Protein AF-A0A6G8DHE4-F1 (afdb_monomer)

Nearest PDB structures (foldseek):
  3nbh-assembly1_B  TM=4.411E-01  e=1.333E-02  Homo sapiens
  2lss-assembly1_A  TM=6.121E-01  e=1.657E-01  Rickettsia rickettsii str. 'Sheila Smith'
  3tdq-assembly1_A  TM=5.337E-01  e=3.583E-01  Pseudomonas aeruginosa
  3tdq-assembly1_B  TM=5.610E-01  e=5.136E-01  Pseudomonas aeruginosa
  3o13-assembly1_A  TM=4.292E-01  e=5.136E-01  Staphylococcus aureus subsp. aureus Mu50

pLDDT: mean 83.9, std 10.59, range [39.22, 95.94]

Radius of gyration: 39.39 Å; Cα contacts (8 Å, |Δi|>4): 320; chains: 1; bounding box: 75×32×99 Å

Secondary structure (DSSP, 8-state):
-HHHHT-HHHHHHHHHHHHHHHHHHHHHHHHHH-PPPPGGGSEEEEEEEEEE-SSEEEEEETTEEEEEE-S-GGGSS--GGG--TT-EEEEEEEEETTEEEEEEEEETTEEEE-HHHHHHHHHHHHHHIIIIIHHHHHHHHHHHHHHHHHHHHHHHHHHHHHHHHHHHHHHH-TTS-HHHHHTTHHHHTTS-HHHHHHHHHHHHH-TTS-HHHHHHHHHHHHHHHTTS-GGG-GGGGGS-HHHHHHHHHHHHHH-HHHHHHHHHTTTT-----

Sequence (273 aa):
MQKLFSHPIYQFFVNIAPWVALFLLCTSFEAFMNPAPEKHNLIPISGSVQKIGKSSGVIRTDSGNLDVSYDCLCNHKWGEKLFEKDMRVTALGKPEGDSYRLWDLTIDGQQIIAYEDVAPKIRSKHENAMRYALPAMILFSLLSLQLLYKKIQERSLDKNKRELFKLLDQLDDDKLSDDQRLAVLPEILKHDIGDILGPLEYMAMCNINSDFFLIRIGTVLGELWSTLEVEQVDSITLVQPAAKRAAMKVLKDKAPALNNELDSTGALRLATD

Mean predicted aligned error: 14.56 Å

Foldseek 3Di:
DVVVCPDVVNVVCLVCLVVVLVVLCVVLVCLQPDAQDDQVQWDKDKAWFPADDQFWGWGQDPVGIATEGEDGLVPPPDDSVVHDTGFIKIFTWDDDPSHTYTQWIDTNNRTSHHNVVPNVVSNVSNVCCVVPSVVSSVVSVVVVVVVVVVVVVVVVVVVVLVVLVVLLCLLQDLVDDLCRNCVSVVVNVVDDLVSRQVSLLVSQLDPSDDLVSLLSSLLVNLVSCLPDDLVVCQSLLRGAPSSLVNSLVSCCVRPVVSSVVCVVVVSSDDPDD

Solvent-accessible surface area (backbone atoms only — not comparable to full-atom values): 15012 Å² total; per-residue (Å²): 119,72,71,63,70,70,31,69,68,50,49,51,51,63,69,45,45,62,58,52,48,51,49,51,45,69,74,35,44,62,36,66,76,56,62,53,76,58,79,88,75,39,46,82,45,61,37,21,33,66,44,70,59,58,40,36,35,32,39,37,34,96,92,43,78,41,48,35,34,40,80,64,42,82,85,50,101,62,56,73,87,77,65,57,73,67,40,46,33,45,34,30,26,40,82,52,88,94,30,28,40,43,48,24,35,28,47,74,88,42,75,78,39,52,43,84,70,50,39,59,57,42,40,51,47,24,52,48,34,59,69,51,50,48,57,51,50,53,53,50,53,51,53,51,51,52,53,51,52,51,55,53,50,52,52,51,51,54,52,53,50,57,52,46,51,55,48,51,51,48,49,64,39,82,90,51,54,63,71,66,19,56,64,43,48,73,64,55,68,74,52,58,65,89,76,46,48,64,63,54,50,51,60,30,42,47,83,88,57,53,62,69,52,25,30,55,50,14,36,50,49,15,57,57,52,49,77,52,59,77,89,76,54,67,65,55,57,62,32,34,66,51,11,39,56,31,13,50,55,39,16,53,75,73,23,48,68,59,41,53,52,37,46,74,73,50,41,66,60,67,85,76,132

Structure (mmCIF, N/CA/C/O backbone):
data_AF-A0A6G8DHE4-F1
#
_entry.id   AF-A0A6G8DHE4-F1
#
loop_
_atom_site.group_PDB
_atom_site.id
_atom_site.type_symbol
_atom_site.label_atom_id
_atom_site.label_alt_id
_atom_site.label_comp_id
_atom_site.label_asym_id
_atom_site.label_entity_id
_atom_site.label_seq_id
_atom_site.pdbx_PDB_ins_code
_atom_site.Cartn_x
_atom_site.Cartn_y
_atom_site.Cartn_z
_atom_site.occupancy
_atom_site.B_iso_or_equiv
_atom_site.auth_seq_id
_atom_site.auth_comp_id
_atom_site.auth_asym_id
_atom_site.auth_atom_id
_atom_site.pdbx_PDB_model_num
ATOM 1 N N . MET A 1 1 ? -5.537 12.641 12.592 1.00 40.91 1 MET A N 1
ATOM 2 C CA . MET A 1 1 ? -5.006 12.022 11.351 1.00 40.91 1 MET A CA 1
ATOM 3 C C . MET A 1 1 ? -6.080 11.638 10.324 1.00 40.91 1 MET A C 1
ATOM 5 O O . MET A 1 1 ? -5.835 11.864 9.150 1.00 40.91 1 MET A O 1
ATOM 9 N N . GLN A 1 2 ? -7.267 11.138 10.702 1.00 42.72 2 GLN A N 1
ATOM 10 C CA . GLN A 1 2 ? -8.326 10.740 9.744 1.00 42.72 2 GLN A CA 1
ATOM 11 C C . GLN A 1 2 ? -8.763 11.834 8.743 1.00 42.72 2 GLN A C 1
ATOM 13 O O . GLN A 1 2 ? -8.972 11.517 7.576 1.00 42.72 2 GLN A O 1
ATOM 18 N N . LYS A 1 3 ? -8.812 13.117 9.145 1.00 45.97 3 LYS A N 1
ATOM 19 C CA . LYS A 1 3 ? -9.242 14.230 8.267 1.00 45.97 3 LYS A CA 1
ATOM 20 C C . LYS A 1 3 ? -8.337 14.486 7.050 1.00 45.97 3 LYS A C 1
ATOM 22 O O . LYS A 1 3 ? -8.819 15.006 6.050 1.00 45.97 3 LYS A O 1
ATOM 27 N N . LEU A 1 4 ? -7.048 14.130 7.111 1.00 45.91 4 LEU A N 1
ATOM 28 C CA . LEU A 1 4 ? -6.125 14.353 5.988 1.00 45.91 4 LEU A CA 1
ATOM 29 C C . LEU A 1 4 ? -6.367 13.349 4.844 1.00 45.91 4 LEU A C 1
ATOM 31 O O . LEU A 1 4 ? -6.208 13.684 3.675 1.00 45.91 4 LEU A O 1
ATOM 35 N N . PHE A 1 5 ? -6.803 12.132 5.185 1.00 50.59 5 PHE A N 1
ATOM 36 C CA . PHE A 1 5 ? -6.990 11.020 4.244 1.00 50.59 5 PHE A CA 1
ATOM 37 C C . PHE A 1 5 ? -8.371 11.003 3.570 1.00 50.59 5 PHE A C 1
ATOM 39 O O . PHE A 1 5 ? -8.551 10.353 2.540 1.00 50.59 5 PHE A O 1
ATOM 46 N N . SER A 1 6 ? -9.348 11.714 4.136 1.00 56.47 6 SER A N 1
ATOM 47 C CA . SER A 1 6 ? -10.673 11.934 3.541 1.00 56.47 6 SER A CA 1
ATOM 48 C C . SER A 1 6 ? -10.736 13.198 2.677 1.00 56.47 6 SER A C 1
ATOM 50 O O . SER A 1 6 ? -11.783 13.507 2.116 1.00 56.47 6 SER A O 1
ATOM 52 N N . HIS A 1 7 ? -9.638 13.954 2.578 1.00 64.31 7 HIS A N 1
ATOM 53 C CA . HIS A 1 7 ? -9.610 15.186 1.803 1.00 64.31 7 HIS A CA 1
ATOM 54 C C . HIS A 1 7 ? -9.669 14.867 0.294 1.00 64.31 7 HIS A C 1
ATOM 56 O O . HIS A 1 7 ? -8.878 14.046 -0.181 1.00 64.31 7 HIS A O 1
ATOM 62 N N . PRO A 1 8 ? -10.542 15.520 -0.495 1.00 68.81 8 PRO A N 1
ATOM 63 C CA . PRO A 1 8 ? -10.728 15.212 -1.919 1.00 68.81 8 PRO A CA 1
ATOM 64 C C . PRO A 1 8 ? -9.440 15.364 -2.743 1.00 68.81 8 PRO A C 1
ATOM 66 O O . PRO A 1 8 ? -9.196 14.593 -3.666 1.00 68.81 8 PRO A O 1
ATOM 69 N N . ILE A 1 9 ? -8.567 16.297 -2.353 1.00 69.19 9 ILE A N 1
ATOM 70 C CA . ILE A 1 9 ? -7.236 16.470 -2.960 1.00 69.19 9 ILE A CA 1
ATOM 71 C C . ILE A 1 9 ? -6.361 15.222 -2.755 1.00 69.19 9 ILE A C 1
ATOM 73 O O . ILE A 1 9 ? -5.716 14.762 -3.691 1.00 69.19 9 ILE A O 1
ATOM 77 N N . TYR A 1 10 ? -6.362 14.635 -1.556 1.00 66.00 10 TYR A N 1
ATOM 78 C CA . TYR A 1 10 ? -5.585 13.427 -1.272 1.00 66.00 10 TYR A CA 1
ATOM 79 C C . TYR A 1 10 ? -6.109 12.228 -2.079 1.00 66.00 10 TYR A C 1
ATOM 81 O O . TYR A 1 10 ? -5.329 11.513 -2.703 1.00 66.00 10 TYR A O 1
ATOM 89 N N . GLN A 1 11 ? -7.434 12.064 -2.146 1.00 65.50 11 GLN A N 1
ATOM 90 C CA . GLN A 1 11 ? -8.095 11.033 -2.959 1.00 65.50 11 GLN A CA 1
ATOM 91 C C . GLN A 1 11 ? -7.750 11.164 -4.454 1.00 65.50 11 GLN A C 1
ATOM 93 O O . GLN A 1 11 ? -7.478 10.165 -5.115 1.00 65.50 11 GLN A O 1
ATOM 98 N N . PHE A 1 12 ? -7.696 12.391 -4.982 1.00 71.31 12 PHE A N 1
ATOM 99 C CA . PHE A 1 12 ? -7.291 12.660 -6.364 1.00 71.31 12 PHE A CA 1
ATOM 100 C C . PHE A 1 12 ? -5.861 12.182 -6.655 1.00 71.31 12 PHE A C 1
ATOM 102 O O . PHE A 1 12 ? -5.645 11.446 -7.619 1.00 71.31 12 PHE A O 1
ATOM 109 N N . PHE A 1 13 ? -4.895 12.531 -5.798 1.00 69.44 13 PHE A N 1
ATOM 110 C CA . PHE A 1 13 ? -3.509 12.083 -5.964 1.00 69.44 13 PHE A CA 1
ATOM 111 C C . PHE A 1 13 ? -3.378 10.564 -5.865 1.00 69.44 13 PHE A C 1
ATOM 113 O O . PHE A 1 13 ? -2.694 9.963 -6.687 1.00 69.44 13 PHE A O 1
ATOM 120 N N . VAL A 1 14 ? -4.078 9.931 -4.922 1.00 69.19 14 VAL A N 1
ATOM 121 C CA . VAL A 1 14 ? -4.081 8.467 -4.779 1.00 69.19 14 VAL A CA 1
ATOM 122 C C . VAL A 1 14 ? -4.637 7.771 -6.025 1.00 69.19 14 VAL A C 1
ATOM 124 O O . VAL A 1 14 ? -4.089 6.757 -6.447 1.00 69.19 14 VAL A O 1
ATOM 127 N N . ASN A 1 15 ? -5.678 8.322 -6.652 1.00 71.88 15 ASN A N 1
ATOM 128 C CA . ASN A 1 15 ? -6.300 7.719 -7.835 1.00 71.88 15 ASN A CA 1
ATOM 129 C C . ASN A 1 15 ? -5.465 7.880 -9.116 1.00 71.88 15 ASN A C 1
ATOM 131 O O . ASN A 1 15 ? -5.533 7.032 -10.004 1.00 71.88 15 ASN A O 1
ATOM 135 N N . ILE A 1 16 ? -4.675 8.951 -9.224 1.00 77.19 16 ILE A N 1
ATOM 136 C CA . ILE A 1 16 ? -3.848 9.235 -10.410 1.00 77.19 16 ILE A CA 1
ATOM 137 C C . ILE A 1 16 ? -2.443 8.644 -10.292 1.00 77.19 16 ILE A C 1
ATOM 139 O O . ILE A 1 16 ? -1.828 8.305 -11.303 1.00 77.19 16 ILE A O 1
ATOM 143 N N . ALA A 1 17 ? -1.932 8.469 -9.076 1.00 73.44 17 ALA A N 1
ATOM 144 C CA . ALA A 1 17 ? -0.573 8.001 -8.856 1.00 73.44 17 ALA A CA 1
ATOM 145 C C . ALA A 1 17 ? -0.238 6.640 -9.525 1.00 73.44 17 ALA A C 1
ATOM 147 O O . ALA A 1 17 ? 0.856 6.547 -10.080 1.00 73.44 17 ALA A O 1
ATOM 148 N N . PRO A 1 18 ? -1.136 5.631 -9.605 1.00 75.75 18 PRO A N 1
ATOM 149 C CA . PRO A 1 18 ? -0.881 4.404 -10.372 1.00 75.75 18 PRO A CA 1
ATOM 150 C C . PRO A 1 18 ? -0.626 4.655 -11.857 1.00 75.75 18 PRO A C 1
ATOM 152 O O . PRO A 1 18 ? 0.256 4.038 -12.450 1.00 75.75 18 PRO A O 1
ATOM 155 N N . TRP A 1 19 ? -1.359 5.596 -12.451 1.00 78.12 19 TRP A N 1
ATOM 156 C CA . TRP A 1 19 ? -1.192 5.971 -13.852 1.00 78.12 19 TRP A CA 1
ATOM 157 C C . TRP A 1 19 ? 0.116 6.720 -14.079 1.00 78.12 19 TRP A C 1
ATOM 159 O O . TRP A 1 19 ? 0.811 6.457 -15.056 1.00 78.12 19 TRP A O 1
ATOM 169 N N . VAL A 1 20 ? 0.491 7.600 -13.149 1.00 78.75 20 VAL A N 1
ATOM 170 C CA . VAL A 1 20 ? 1.779 8.307 -13.183 1.00 78.75 20 VAL A CA 1
ATOM 171 C C . VAL A 1 20 ? 2.940 7.328 -13.032 1.00 78.75 20 VAL A C 1
ATOM 173 O O . VAL A 1 20 ? 3.916 7.428 -13.767 1.00 78.75 20 VAL A O 1
ATOM 176 N N . ALA A 1 21 ? 2.830 6.349 -12.134 1.00 77.81 21 ALA A N 1
ATOM 177 C CA . ALA A 1 21 ? 3.847 5.322 -11.950 1.00 77.81 21 ALA A CA 1
ATOM 178 C C . ALA A 1 21 ? 3.992 4.434 -13.191 1.00 77.81 21 ALA A C 1
ATOM 180 O O . ALA A 1 21 ? 5.111 4.205 -13.643 1.00 77.81 21 ALA A O 1
ATOM 181 N N . LEU A 1 22 ? 2.877 3.990 -13.780 1.00 80.38 22 LEU A N 1
ATOM 182 C CA . LEU A 1 22 ? 2.884 3.216 -15.022 1.00 80.38 22 LEU A CA 1
ATOM 183 C C . LEU A 1 22 ? 3.510 4.022 -16.166 1.00 80.38 22 LEU A C 1
ATOM 185 O O . LEU A 1 22 ? 4.354 3.512 -16.893 1.00 80.38 22 LEU A O 1
ATOM 189 N N . PHE A 1 23 ? 3.148 5.300 -16.289 1.00 82.25 23 PHE A N 1
ATOM 190 C CA . PHE A 1 23 ? 3.712 6.199 -17.289 1.00 82.25 23 PHE A CA 1
ATOM 191 C C . PHE A 1 23 ? 5.221 6.396 -17.098 1.00 82.25 23 PHE A C 1
ATOM 193 O O . PHE A 1 23 ? 5.978 6.276 -18.059 1.00 82.25 23 PHE A O 1
ATOM 200 N N . LEU A 1 24 ? 5.683 6.649 -15.869 1.00 79.38 24 LEU A N 1
ATOM 201 C CA . LEU A 1 24 ? 7.109 6.787 -15.552 1.00 79.38 24 LEU A CA 1
ATOM 202 C C . LEU A 1 24 ? 7.882 5.500 -15.843 1.00 79.38 24 LEU A C 1
ATOM 204 O O . LEU A 1 24 ? 8.970 5.560 -16.414 1.00 79.38 24 LEU A O 1
ATOM 208 N N . LEU A 1 25 ? 7.307 4.347 -15.499 1.00 81.56 25 LEU A N 1
ATOM 209 C CA . LEU A 1 25 ? 7.903 3.046 -15.766 1.00 81.56 25 LEU A CA 1
ATOM 210 C C . LEU A 1 25 ? 7.997 2.809 -17.273 1.00 81.56 25 LEU A C 1
ATOM 212 O O . LEU A 1 25 ? 9.092 2.576 -17.762 1.00 81.56 25 LEU A O 1
ATOM 216 N N . CYS A 1 26 ? 6.910 2.969 -18.030 1.00 82.38 26 CYS A N 1
ATOM 217 C CA . CYS A 1 26 ? 6.917 2.786 -19.484 1.00 82.38 26 CYS A CA 1
ATOM 218 C C . CYS A 1 26 ? 7.873 3.747 -20.204 1.00 82.38 26 CYS A C 1
ATOM 220 O O . CYS A 1 26 ? 8.570 3.334 -21.125 1.00 82.38 26 CYS A O 1
ATOM 222 N N . THR A 1 27 ? 7.934 5.015 -19.787 1.00 82.31 27 THR A N 1
ATOM 223 C CA . THR A 1 27 ? 8.795 6.024 -20.432 1.00 82.31 27 THR A CA 1
ATOM 224 C C . THR A 1 27 ? 10.271 5.892 -20.065 1.00 82.31 27 THR A C 1
ATOM 226 O O . THR A 1 27 ? 11.127 6.306 -20.844 1.00 82.31 27 THR A O 1
ATOM 229 N N . SER A 1 28 ? 10.585 5.303 -18.907 1.00 81.81 28 SER A N 1
ATOM 230 C CA . SER A 1 28 ? 11.963 5.167 -18.413 1.00 81.81 28 SER A CA 1
ATOM 231 C C . SER A 1 28 ? 12.512 3.742 -18.512 1.00 81.81 28 SER A C 1
ATOM 233 O O . SER A 1 28 ? 13.707 3.547 -18.312 1.00 81.81 28 SER A O 1
ATOM 235 N N . PHE A 1 29 ? 11.680 2.745 -18.835 1.00 83.88 29 PHE A N 1
ATOM 236 C CA . PHE A 1 29 ? 12.058 1.327 -18.864 1.00 83.88 29 PHE A CA 1
ATOM 237 C C . PHE A 1 29 ? 13.272 1.065 -19.755 1.00 83.88 29 PHE A C 1
ATOM 239 O O . PHE A 1 29 ? 14.240 0.442 -19.326 1.00 83.88 29 PHE A O 1
ATOM 246 N N . GLU A 1 30 ? 13.252 1.594 -20.977 1.00 77.88 30 GLU A N 1
ATOM 247 C CA . GLU A 1 30 ? 14.354 1.429 -21.924 1.00 77.88 30 GLU A CA 1
ATOM 248 C C . GLU A 1 30 ? 15.645 2.082 -21.410 1.00 77.88 30 GLU A C 1
ATOM 250 O O . GLU A 1 30 ? 16.722 1.500 -21.521 1.00 77.88 30 GLU A O 1
ATOM 255 N N . ALA A 1 31 ? 15.531 3.254 -20.774 1.00 79.12 31 ALA A N 1
ATOM 256 C CA . ALA A 1 31 ? 16.668 3.938 -20.168 1.00 79.12 31 ALA A CA 1
ATOM 257 C C . ALA A 1 31 ? 17.254 3.151 -18.986 1.00 79.12 31 ALA A C 1
ATOM 259 O O . ALA A 1 31 ? 18.464 3.185 -18.791 1.00 79.12 31 ALA A O 1
ATOM 260 N N . PHE A 1 32 ? 16.435 2.425 -18.217 1.00 81.00 32 PHE A N 1
ATOM 261 C CA . PHE A 1 32 ? 16.909 1.566 -17.129 1.00 81.00 32 PHE A CA 1
ATOM 262 C C . PHE A 1 32 ? 17.603 0.300 -17.632 1.00 81.00 32 PHE A C 1
ATOM 264 O O . PHE A 1 32 ? 18.670 -0.045 -17.128 1.00 81.00 32 PHE A O 1
ATOM 271 N N . MET A 1 33 ? 17.006 -0.387 -18.607 1.00 81.75 33 MET A N 1
ATOM 272 C CA . MET A 1 33 ? 17.439 -1.731 -19.009 1.00 81.75 33 MET A CA 1
ATOM 273 C C . MET A 1 33 ? 18.625 -1.726 -19.975 1.00 81.75 33 MET A C 1
ATOM 275 O O . MET A 1 33 ? 19.379 -2.696 -20.009 1.00 81.75 33 MET A O 1
ATOM 279 N N . ASN A 1 34 ? 18.828 -0.634 -20.719 1.00 78.88 34 ASN A N 1
ATOM 280 C CA . ASN A 1 34 ? 19.859 -0.543 -21.753 1.00 78.88 34 ASN A CA 1
ATOM 281 C C . ASN A 1 34 ? 20.869 0.583 -21.458 1.00 78.88 34 ASN A C 1
ATOM 283 O O . ASN A 1 34 ? 20.895 1.592 -22.171 1.00 78.88 34 ASN A O 1
ATOM 287 N N . PRO A 1 35 ? 21.718 0.449 -20.418 1.00 83.44 35 PRO A N 1
ATOM 288 C CA . PRO A 1 35 ? 22.788 1.408 -20.181 1.00 83.44 35 PRO A CA 1
ATOM 289 C C . PRO A 1 35 ? 23.806 1.363 -21.326 1.00 83.44 35 PRO A C 1
ATOM 291 O O . PRO A 1 35 ? 24.084 0.303 -21.898 1.00 83.44 35 PRO A O 1
ATOM 294 N N . ALA A 1 36 ? 24.404 2.514 -21.639 1.00 85.69 36 ALA A N 1
ATOM 295 C CA . ALA A 1 36 ? 25.461 2.560 -22.640 1.00 85.69 36 ALA A CA 1
ATOM 296 C C . ALA A 1 36 ? 26.669 1.730 -22.167 1.00 85.69 36 ALA A C 1
ATOM 298 O O . ALA A 1 36 ? 27.173 1.985 -21.067 1.00 85.69 36 ALA A O 1
ATOM 299 N N . PRO A 1 37 ? 27.159 0.770 -22.971 1.00 87.56 37 PRO A N 1
ATOM 300 C CA . PRO A 1 37 ? 28.353 0.014 -22.634 1.00 87.56 37 PRO A CA 1
ATOM 301 C C . PRO A 1 37 ? 29.570 0.936 -22.608 1.00 87.56 37 PRO A C 1
ATOM 303 O O . PRO A 1 37 ? 29.552 2.047 -23.133 1.00 87.56 37 PRO A O 1
ATOM 306 N N . GLU A 1 38 ? 30.652 0.478 -21.996 1.00 87.25 38 GLU A N 1
ATOM 307 C CA . GLU A 1 38 ? 31.948 1.132 -22.144 1.00 87.25 38 GLU A CA 1
ATOM 308 C C . GLU A 1 38 ? 32.562 0.763 -23.496 1.00 87.25 38 GLU A C 1
ATOM 310 O O . GLU A 1 38 ? 32.415 -0.366 -23.961 1.00 87.25 38 GLU A O 1
ATOM 315 N N . LYS A 1 39 ? 33.273 1.706 -24.126 1.00 87.12 39 LYS A N 1
ATOM 316 C CA . LYS A 1 39 ? 33.802 1.549 -25.490 1.00 87.12 39 LYS A CA 1
ATOM 317 C C . LYS A 1 39 ? 34.667 0.297 -25.671 1.00 87.12 39 LYS A C 1
ATOM 319 O O . LYS A 1 39 ? 34.608 -0.337 -26.715 1.00 87.12 39 LYS A O 1
ATOM 324 N N . HIS A 1 40 ? 35.442 -0.075 -24.652 1.00 86.94 40 HIS A N 1
ATOM 325 C CA . HIS A 1 40 ? 36.314 -1.253 -24.684 1.00 86.94 40 HIS A CA 1
ATOM 326 C C . HIS A 1 40 ? 35.560 -2.588 -24.566 1.00 86.94 40 HIS A C 1
ATOM 328 O O . HIS A 1 40 ? 36.134 -3.630 -24.859 1.00 86.94 40 HIS A O 1
ATOM 334 N N . ASN A 1 41 ? 34.286 -2.563 -24.161 1.00 88.12 41 ASN A N 1
ATOM 335 C CA . ASN A 1 41 ? 33.416 -3.740 -24.107 1.00 88.12 41 ASN A CA 1
ATOM 336 C C . ASN A 1 41 ? 32.683 -3.987 -25.438 1.00 88.12 41 ASN A C 1
ATOM 338 O O . ASN A 1 41 ? 31.855 -4.894 -25.527 1.00 88.12 41 ASN A O 1
ATOM 342 N N . LEU A 1 42 ? 32.948 -3.170 -26.462 1.00 91.69 42 LEU A N 1
ATOM 343 C CA . LEU A 1 42 ? 32.376 -3.330 -27.793 1.00 91.69 42 LEU A CA 1
ATOM 344 C C . LEU A 1 42 ? 33.240 -4.253 -28.650 1.00 91.69 42 LEU A C 1
ATOM 346 O O . LEU A 1 42 ? 34.467 -4.178 -28.645 1.00 91.69 42 LEU A O 1
ATOM 350 N N . ILE A 1 43 ? 32.575 -5.097 -29.428 1.00 92.25 43 ILE A N 1
ATOM 351 C CA . ILE A 1 43 ? 33.202 -6.045 -30.339 1.00 92.25 43 ILE A CA 1
ATOM 352 C C . ILE A 1 43 ? 33.423 -5.347 -31.687 1.00 92.25 43 ILE A C 1
ATOM 354 O O . ILE A 1 43 ? 32.463 -4.809 -32.252 1.00 92.25 43 ILE A O 1
ATOM 358 N N . PRO A 1 44 ? 34.656 -5.346 -32.224 1.00 92.50 44 PRO A N 1
ATOM 359 C CA . PRO A 1 44 ? 34.911 -4.832 -33.558 1.00 92.50 44 PRO A CA 1
ATOM 360 C C . PRO A 1 44 ? 34.308 -5.763 -34.609 1.00 92.50 44 PRO A C 1
ATOM 362 O O . PRO A 1 44 ? 34.541 -6.969 -34.611 1.00 92.50 44 PRO A O 1
ATOM 365 N N . ILE A 1 45 ? 33.545 -5.180 -35.527 1.00 92.94 45 ILE A N 1
ATOM 366 C CA . ILE A 1 45 ? 32.923 -5.860 -36.658 1.00 92.94 45 ILE A CA 1
ATOM 367 C C . ILE A 1 45 ? 33.496 -5.238 -37.926 1.00 92.94 45 ILE A C 1
ATOM 369 O O . ILE A 1 45 ? 33.560 -4.017 -38.067 1.00 92.94 45 ILE A O 1
ATOM 373 N N . SER A 1 46 ? 33.941 -6.073 -38.856 1.00 93.00 46 SER A N 1
ATOM 374 C CA . SER A 1 46 ? 34.424 -5.641 -40.167 1.00 93.00 46 SER A CA 1
ATOM 375 C C . SER A 1 46 ? 33.824 -6.527 -41.242 1.00 93.00 46 SER A C 1
ATOM 377 O O . SER A 1 46 ? 33.681 -7.732 -41.049 1.00 93.00 46 SER A O 1
ATOM 379 N N . GLY A 1 47 ? 33.449 -5.928 -42.365 1.00 92.88 47 GLY A N 1
ATOM 380 C CA . GLY A 1 47 ? 32.778 -6.654 -43.432 1.00 92.88 47 GLY A CA 1
ATOM 381 C C . GLY A 1 47 ? 32.323 -5.737 -44.551 1.00 92.88 47 GLY A C 1
ATOM 382 O O . GLY A 1 47 ? 32.950 -4.715 -44.833 1.00 92.88 47 GLY A O 1
ATOM 383 N N . SER A 1 48 ? 31.216 -6.106 -45.180 1.00 92.75 48 SER A N 1
ATOM 384 C CA . SER A 1 48 ? 30.621 -5.372 -46.291 1.00 92.75 48 SER A CA 1
ATOM 385 C C . SER A 1 48 ? 29.115 -5.195 -46.112 1.00 92.75 48 SER A C 1
ATOM 387 O O . SER A 1 48 ? 28.441 -6.024 -45.491 1.00 92.75 48 SER A O 1
ATOM 389 N N . VAL A 1 49 ? 28.574 -4.096 -46.635 1.00 89.81 49 VAL A N 1
ATOM 390 C CA . VAL A 1 49 ? 27.136 -3.816 -46.595 1.00 89.81 49 VAL A CA 1
ATOM 391 C C . VAL A 1 49 ? 26.392 -4.830 -47.459 1.00 89.81 49 VAL A C 1
ATOM 393 O O . VAL A 1 49 ? 26.580 -4.876 -48.672 1.00 89.81 49 VAL A O 1
ATOM 396 N N . GLN A 1 50 ? 25.474 -5.592 -46.864 1.00 90.19 50 GLN A N 1
ATOM 397 C CA . GLN A 1 50 ? 24.497 -6.364 -47.634 1.00 90.19 50 GLN A CA 1
ATOM 398 C C . GLN A 1 50 ? 23.167 -5.616 -47.748 1.00 90.19 50 GLN A C 1
ATOM 400 O O . GLN A 1 50 ? 22.564 -5.588 -48.822 1.00 90.19 50 GLN A O 1
ATOM 405 N N . LYS A 1 51 ? 22.708 -5.019 -46.644 1.00 88.00 51 LYS A N 1
ATOM 406 C CA . LYS A 1 51 ? 21.499 -4.191 -46.585 1.00 88.00 51 LYS A CA 1
ATOM 407 C C . LYS A 1 51 ? 21.624 -3.171 -45.456 1.00 88.00 51 LYS A C 1
ATOM 409 O O . LYS A 1 51 ? 22.001 -3.536 -44.351 1.00 88.00 51 LYS A O 1
ATOM 414 N N . ILE A 1 52 ? 21.252 -1.920 -45.701 1.00 85.94 52 ILE A N 1
ATOM 415 C CA . ILE A 1 52 ? 21.158 -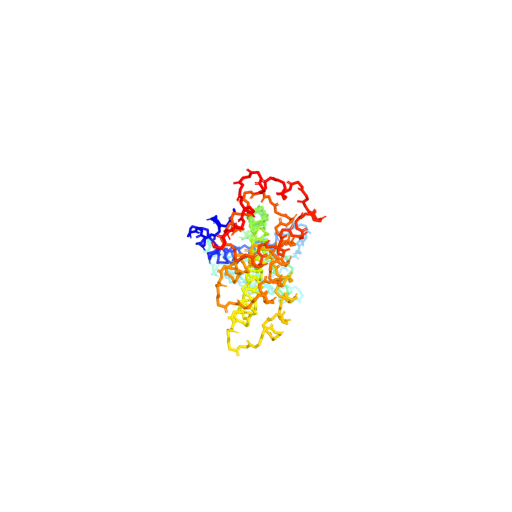0.869 -44.679 1.00 85.94 52 ILE A CA 1
ATOM 416 C C . ILE A 1 52 ? 19.757 -0.270 -44.760 1.00 85.94 52 ILE A C 1
ATOM 418 O O . ILE A 1 52 ? 19.307 0.125 -45.832 1.00 85.94 52 ILE A O 1
ATOM 422 N N . GLY A 1 53 ? 19.043 -0.283 -43.641 1.00 82.38 53 GLY A N 1
ATOM 423 C CA . GLY A 1 53 ? 17.752 0.367 -43.463 1.00 82.38 53 GLY A CA 1
ATOM 424 C C . GLY A 1 53 ? 17.866 1.551 -42.508 1.00 82.38 53 GLY A C 1
ATOM 425 O O . GLY A 1 53 ? 18.952 2.030 -42.194 1.00 82.38 53 GLY A O 1
ATOM 426 N N . LYS A 1 54 ? 16.723 2.036 -42.019 1.00 83.62 54 LYS A N 1
ATOM 427 C CA . LYS A 1 54 ? 16.685 3.240 -41.174 1.00 83.62 54 LYS A CA 1
ATOM 428 C C . LYS A 1 54 ? 17.296 3.046 -39.786 1.00 83.62 54 LYS A C 1
ATOM 430 O O . LYS A 1 54 ? 17.907 3.973 -39.274 1.00 83.62 54 LYS A O 1
ATOM 435 N N . SER A 1 55 ? 17.113 1.881 -39.175 1.00 87.00 55 SER A N 1
ATOM 436 C CA . SER A 1 55 ? 17.562 1.572 -37.803 1.00 87.00 55 SER A CA 1
ATOM 437 C C . SER A 1 55 ? 18.102 0.146 -37.661 1.00 87.00 55 SER A C 1
ATOM 439 O O . SER A 1 55 ? 18.312 -0.352 -36.556 1.00 87.00 55 SER A O 1
ATOM 441 N N . SER A 1 56 ? 18.254 -0.555 -38.781 1.00 90.50 56 SER A N 1
ATOM 442 C CA . SER A 1 56 ? 18.744 -1.925 -38.822 1.00 90.50 56 SER A CA 1
ATOM 443 C C . SER A 1 56 ? 19.319 -2.252 -40.190 1.00 90.50 56 SER A C 1
ATOM 445 O O . SER A 1 56 ? 19.010 -1.600 -41.190 1.00 90.50 56 SER A O 1
ATOM 447 N N . GLY A 1 57 ? 20.169 -3.265 -40.248 1.00 90.44 57 GLY A N 1
ATOM 448 C CA . GLY A 1 57 ? 20.810 -3.704 -41.475 1.00 90.44 57 GLY A CA 1
ATOM 449 C C . GLY A 1 57 ? 21.388 -5.102 -41.355 1.00 90.44 57 GLY A C 1
ATOM 450 O O . GLY A 1 57 ? 21.227 -5.777 -40.344 1.00 90.44 57 GLY A O 1
ATOM 451 N N . VAL A 1 58 ? 22.075 -5.507 -42.415 1.00 92.31 58 VAL A N 1
ATOM 452 C CA . VAL A 1 58 ? 22.779 -6.777 -42.521 1.00 92.31 58 VAL A CA 1
ATOM 453 C C . VAL A 1 58 ? 24.187 -6.497 -43.028 1.00 92.31 58 VAL A C 1
ATOM 455 O O . VAL A 1 58 ? 24.362 -5.902 -44.102 1.00 92.31 58 VAL A O 1
ATOM 458 N N . ILE A 1 59 ? 25.181 -6.925 -42.255 1.00 92.81 59 ILE A N 1
ATOM 459 C CA . ILE A 1 59 ? 26.602 -6.840 -42.603 1.00 92.81 59 ILE A CA 1
ATOM 460 C C . ILE A 1 59 ? 27.087 -8.243 -42.943 1.00 92.81 59 ILE A C 1
ATOM 462 O O . ILE A 1 59 ? 26.947 -9.164 -42.143 1.00 92.81 59 ILE A O 1
ATOM 466 N N . ARG A 1 60 ? 27.693 -8.411 -44.117 1.00 93.62 60 ARG A N 1
ATOM 467 C CA . ARG A 1 60 ? 28.377 -9.651 -44.479 1.00 93.62 60 ARG A CA 1
ATOM 468 C C . ARG A 1 60 ? 29.811 -9.605 -43.966 1.00 93.62 60 ARG A C 1
ATOM 470 O O . ARG A 1 60 ? 30.598 -8.773 -44.418 1.00 93.62 60 ARG A O 1
ATOM 477 N N . THR A 1 61 ? 30.138 -10.503 -43.053 1.00 91.25 61 THR A N 1
ATOM 478 C CA . THR A 1 61 ? 31.482 -10.739 -42.520 1.00 91.25 61 THR A CA 1
ATOM 479 C C . THR A 1 61 ? 32.031 -12.067 -43.043 1.00 91.25 61 THR A C 1
ATOM 481 O O . THR A 1 61 ? 31.330 -12.830 -43.712 1.00 91.25 61 THR A O 1
ATOM 484 N N . ASP A 1 62 ? 33.281 -12.378 -42.702 1.00 88.12 62 ASP A N 1
ATOM 485 C CA . ASP A 1 62 ? 33.913 -13.654 -43.067 1.00 88.12 62 ASP A CA 1
ATOM 486 C C . ASP A 1 62 ? 33.220 -14.870 -42.422 1.00 88.12 62 ASP A C 1
ATOM 488 O O . ASP A 1 62 ? 33.315 -15.988 -42.924 1.00 88.12 62 ASP A O 1
ATOM 492 N N . SER A 1 63 ? 32.489 -14.656 -41.323 1.00 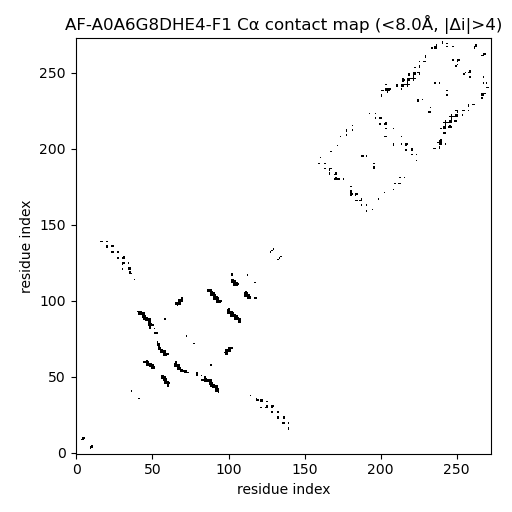85.31 63 SER A N 1
ATOM 493 C CA . SER A 1 63 ? 31.733 -15.691 -40.610 1.00 85.31 63 SER A CA 1
ATOM 494 C C . SER A 1 63 ? 30.291 -15.857 -41.103 1.00 85.31 63 SER A C 1
ATOM 496 O O . SER A 1 63 ? 29.580 -16.723 -40.599 1.00 85.31 63 SER A O 1
ATOM 498 N N . GLY A 1 64 ? 29.835 -15.034 -42.053 1.00 90.88 64 GLY A N 1
ATOM 499 C CA . GLY A 1 64 ? 28.470 -15.058 -42.580 1.00 90.88 64 GLY A CA 1
ATOM 500 C C . GLY A 1 64 ? 27.781 -13.696 -42.524 1.00 90.88 64 GLY A C 1
ATOM 501 O O . GLY A 1 64 ? 28.423 -12.653 -42.476 1.00 90.88 64 GLY A O 1
ATOM 502 N N . ASN A 1 65 ? 26.451 -13.693 -42.563 1.00 92.44 65 ASN A N 1
ATOM 503 C CA . ASN A 1 65 ? 25.675 -12.457 -42.472 1.00 92.44 65 ASN A CA 1
ATOM 504 C C . ASN A 1 65 ? 25.300 -12.197 -41.008 1.00 92.44 65 ASN A C 1
ATOM 506 O O . ASN A 1 65 ? 24.803 -13.098 -40.336 1.00 92.44 65 ASN A O 1
ATOM 510 N N . LEU A 1 66 ? 25.527 -10.974 -40.537 1.00 92.06 66 LEU A N 1
ATOM 511 C CA . LEU A 1 66 ? 25.173 -10.509 -39.201 1.00 92.06 66 LEU A CA 1
ATOM 512 C C . LEU A 1 66 ? 24.046 -9.486 -39.288 1.00 92.06 66 LEU A C 1
ATOM 514 O O . LEU A 1 66 ? 24.187 -8.461 -39.964 1.00 92.06 66 LEU A O 1
ATOM 518 N N . ASP A 1 67 ? 22.963 -9.747 -38.562 1.00 93.75 67 ASP A N 1
ATOM 519 C CA . ASP A 1 67 ? 21.893 -8.780 -38.364 1.00 93.75 67 ASP A CA 1
ATOM 520 C C . ASP A 1 67 ? 22.320 -7.739 -37.330 1.00 93.75 67 ASP A C 1
ATOM 522 O O . ASP A 1 67 ? 22.792 -8.060 -36.232 1.00 93.75 67 ASP A O 1
ATOM 526 N N . VAL A 1 68 ? 22.160 -6.470 -37.695 1.00 92.38 68 VAL A N 1
ATOM 527 C CA . VAL A 1 68 ? 22.596 -5.338 -36.882 1.00 92.38 68 VAL A CA 1
ATOM 528 C C . VAL A 1 68 ? 21.472 -4.334 -36.659 1.00 92.38 68 VAL A C 1
ATOM 530 O O . VAL A 1 68 ? 20.669 -4.070 -37.555 1.00 92.38 68 VAL A O 1
ATOM 533 N N . SER A 1 69 ? 21.434 -3.736 -35.473 1.00 91.94 69 SER A N 1
ATOM 534 C CA . SER A 1 69 ? 20.536 -2.644 -35.092 1.00 91.94 69 SER A CA 1
ATOM 535 C C . SER A 1 69 ? 21.341 -1.405 -34.702 1.00 91.94 69 SER A C 1
ATOM 537 O O . SER A 1 69 ? 22.493 -1.504 -34.282 1.00 91.94 69 SER A O 1
ATOM 539 N N . TYR A 1 70 ? 20.773 -0.217 -34.877 1.00 87.44 70 TYR A N 1
ATOM 540 C CA . TYR A 1 70 ? 21.407 1.048 -34.497 1.00 87.44 70 TYR A CA 1
ATOM 541 C C . TYR A 1 70 ? 20.374 2.172 -34.357 1.00 87.44 70 TYR A C 1
ATOM 543 O O . TYR A 1 70 ? 19.237 2.053 -34.820 1.00 87.44 70 TYR A O 1
ATOM 551 N N . ASP A 1 71 ? 20.772 3.276 -33.719 1.00 80.88 71 ASP A N 1
ATOM 552 C CA . ASP A 1 71 ? 19.934 4.472 -33.592 1.00 80.88 71 ASP A CA 1
ATOM 553 C C . ASP A 1 71 ? 19.518 4.997 -34.980 1.00 80.88 71 ASP A C 1
ATOM 555 O O . ASP A 1 71 ? 20.308 4.982 -35.926 1.00 80.88 71 ASP A O 1
ATOM 559 N N . CYS A 1 72 ? 18.260 5.445 -35.122 1.00 80.38 72 CYS A N 1
ATOM 560 C CA . CYS A 1 72 ? 17.710 5.731 -36.448 1.00 80.38 72 CYS A CA 1
ATOM 561 C C . CYS A 1 72 ? 18.512 6.799 -37.210 1.00 80.38 72 CYS A C 1
ATOM 563 O O . CYS A 1 72 ? 18.660 7.932 -36.749 1.00 80.38 72 CYS A O 1
ATOM 565 N N . LEU A 1 73 ? 18.862 6.498 -38.461 1.00 75.06 73 LEU A N 1
ATOM 566 C CA . LEU A 1 73 ? 19.460 7.428 -39.425 1.00 75.06 73 LEU A CA 1
ATOM 567 C C . LEU A 1 73 ? 18.466 8.494 -39.940 1.00 75.06 73 LEU A C 1
ATOM 569 O O . LEU A 1 73 ? 18.828 9.340 -40.750 1.00 75.06 73 LEU A O 1
ATOM 573 N N . CYS A 1 74 ? 17.226 8.486 -39.433 1.00 65.19 74 CYS A N 1
ATOM 574 C CA . CYS A 1 74 ? 16.077 9.314 -39.813 1.00 65.19 74 CYS A CA 1
ATOM 575 C C . CYS A 1 74 ? 16.364 10.828 -39.910 1.00 65.19 74 CYS A C 1
ATOM 577 O O . CYS A 1 74 ? 15.703 11.521 -40.679 1.00 65.19 74 CYS A O 1
ATOM 579 N N . ASN A 1 75 ? 17.313 11.336 -39.115 1.00 56.34 75 ASN A N 1
ATOM 580 C CA . ASN A 1 75 ? 17.626 12.766 -38.992 1.00 56.34 75 ASN A CA 1
ATOM 581 C C . ASN A 1 75 ? 18.990 13.155 -39.573 1.00 56.34 75 ASN A C 1
ATOM 583 O O . ASN A 1 75 ? 19.382 14.321 -39.509 1.00 56.34 75 ASN A O 1
ATOM 587 N N . HIS A 1 76 ? 19.737 12.196 -40.110 1.00 54.03 76 HIS A N 1
ATOM 588 C CA . HIS A 1 76 ? 21.053 12.454 -40.667 1.00 54.03 76 HIS A CA 1
ATOM 589 C C . HIS A 1 76 ? 20.954 12.536 -42.189 1.00 54.03 76 HIS A C 1
ATOM 591 O O . HIS A 1 76 ? 20.050 11.971 -42.795 1.00 54.03 76 HIS A O 1
ATOM 597 N N . LYS A 1 77 ? 21.871 13.271 -42.825 1.00 56.59 77 LYS A N 1
ATOM 598 C CA . LYS A 1 77 ? 21.929 13.537 -44.278 1.00 56.59 77 LYS A CA 1
ATOM 599 C C . LYS A 1 77 ? 22.108 12.268 -45.148 1.00 56.59 77 LYS A C 1
ATOM 601 O O . LYS A 1 77 ? 22.458 12.371 -46.319 1.00 56.59 77 LYS A O 1
ATOM 606 N N . TRP A 1 78 ? 21.882 11.089 -44.574 1.00 62.12 78 TRP A N 1
ATOM 607 C CA . TRP A 1 78 ? 22.135 9.765 -45.108 1.00 62.12 78 TRP A CA 1
ATOM 608 C C . TRP A 1 78 ? 20.812 9.105 -45.524 1.00 62.12 78 TRP A C 1
ATOM 610 O O . TRP A 1 78 ? 20.117 8.500 -44.713 1.00 62.12 78 TRP A O 1
ATOM 620 N N . GLY A 1 79 ? 20.421 9.254 -46.790 1.00 59.84 79 GLY A N 1
ATOM 621 C CA . GLY A 1 79 ? 19.319 8.480 -47.365 1.00 59.84 79 GLY A CA 1
ATOM 622 C C . GLY A 1 79 ? 19.748 7.047 -47.697 1.00 59.84 79 GLY A C 1
ATOM 623 O O . GLY A 1 79 ? 20.891 6.826 -48.081 1.00 59.84 79 GLY A O 1
ATOM 624 N N . GLU A 1 80 ? 18.816 6.087 -47.646 1.00 58.44 80 GLU A N 1
ATOM 625 C CA . GLU A 1 80 ? 19.029 4.662 -48.000 1.00 58.44 80 GLU A CA 1
ATOM 626 C C . GLU A 1 80 ? 19.687 4.452 -49.381 1.00 58.44 80 GLU A C 1
ATOM 628 O O . GLU A 1 80 ? 20.289 3.416 -49.635 1.00 58.44 80 GLU A O 1
ATOM 633 N N . LYS A 1 81 ? 19.610 5.452 -50.269 1.00 61.66 81 LYS A N 1
ATOM 634 C CA . LYS A 1 81 ? 20.223 5.454 -51.606 1.00 61.66 81 LYS A CA 1
ATOM 635 C C . LYS A 1 81 ? 21.734 5.727 -51.623 1.00 61.66 81 LYS A C 1
ATOM 637 O O . LYS A 1 81 ? 22.324 5.641 -52.691 1.00 61.66 81 LYS A O 1
ATOM 642 N N . LEU A 1 82 ? 22.338 6.110 -50.497 1.00 65.88 82 LEU A N 1
ATOM 643 C CA . LEU A 1 82 ? 23.772 6.428 -50.406 1.00 65.88 82 LEU A CA 1
ATOM 644 C C . LEU A 1 82 ? 24.641 5.210 -50.084 1.00 65.88 82 LEU A C 1
ATOM 646 O O . LEU A 1 82 ? 25.860 5.304 -50.169 1.00 65.88 82 LEU A O 1
ATOM 650 N N . PHE A 1 83 ? 24.028 4.087 -49.712 1.00 74.00 83 PHE A N 1
ATOM 651 C CA . PHE A 1 83 ? 24.745 2.878 -49.335 1.00 74.00 83 PHE A CA 1
ATOM 652 C C . PHE A 1 83 ? 24.579 1.832 -50.429 1.00 74.00 83 PHE A C 1
ATOM 654 O O . PHE A 1 83 ? 23.516 1.228 -50.581 1.00 74.00 83 PHE A O 1
ATOM 661 N N . GLU A 1 84 ? 25.634 1.635 -51.210 1.00 76.75 84 GLU A N 1
ATOM 662 C CA . GLU A 1 84 ? 25.680 0.572 -52.201 1.00 76.75 84 GLU A CA 1
ATOM 663 C C . GLU A 1 84 ? 26.042 -0.755 -51.533 1.00 76.75 84 GLU A C 1
ATOM 665 O O . GLU A 1 84 ? 26.718 -0.824 -50.501 1.00 76.75 84 GLU A O 1
ATOM 670 N N . LYS A 1 85 ? 25.560 -1.838 -52.136 1.00 81.88 85 LYS A N 1
ATOM 671 C CA . LYS A 1 85 ? 25.933 -3.183 -51.720 1.00 81.88 85 LYS A CA 1
ATOM 672 C C . LYS A 1 85 ? 27.447 -3.363 -51.875 1.00 81.88 85 LYS A C 1
ATOM 674 O O . LYS A 1 85 ? 28.047 -2.829 -52.799 1.00 81.88 85 LYS A O 1
ATOM 679 N N . ASP A 1 86 ? 28.033 -4.138 -50.973 1.00 85.94 86 ASP A N 1
ATOM 680 C CA . ASP A 1 86 ? 29.451 -4.493 -50.931 1.00 85.94 86 ASP A CA 1
ATOM 681 C C . ASP A 1 86 ? 30.406 -3.342 -50.521 1.00 85.94 86 ASP A C 1
ATOM 683 O O . ASP A 1 86 ? 31.618 -3.549 -50.447 1.00 85.94 86 ASP A O 1
ATOM 687 N N . MET A 1 87 ? 29.884 -2.166 -50.133 1.00 88.94 87 MET A N 1
ATOM 688 C CA . MET A 1 87 ? 30.680 -1.113 -49.479 1.00 88.94 87 MET A CA 1
ATOM 689 C C . MET A 1 87 ? 31.329 -1.627 -48.189 1.00 88.94 87 MET A C 1
ATOM 691 O O . MET A 1 87 ? 30.688 -2.326 -47.399 1.00 88.94 87 MET A O 1
ATOM 695 N N . ARG A 1 88 ? 32.594 -1.264 -47.944 1.00 91.00 88 ARG A N 1
ATOM 696 C CA . ARG A 1 88 ? 33.349 -1.732 -46.772 1.00 91.00 88 ARG A CA 1
ATOM 697 C C . ARG A 1 88 ? 32.808 -1.111 -45.486 1.00 91.00 88 ARG A C 1
ATOM 699 O O . ARG A 1 88 ? 32.614 0.099 -45.416 1.00 91.00 88 ARG A O 1
ATOM 706 N N . VAL A 1 89 ? 32.626 -1.932 -44.456 1.00 91.50 89 VAL A N 1
ATOM 707 C CA . VAL A 1 89 ? 32.113 -1.521 -43.144 1.00 91.50 89 VAL A CA 1
ATOM 708 C C . VAL A 1 89 ? 33.128 -1.823 -42.055 1.00 91.50 89 VAL A C 1
ATOM 710 O O . VAL A 1 89 ? 33.687 -2.921 -42.005 1.00 91.50 89 VAL A O 1
ATOM 713 N N . THR A 1 90 ? 33.300 -0.871 -41.145 1.00 92.38 90 THR A N 1
ATOM 714 C CA . THR A 1 90 ? 33.937 -1.067 -39.840 1.00 92.38 90 THR A CA 1
ATOM 715 C C . THR A 1 90 ? 33.012 -0.520 -38.762 1.00 92.38 90 THR A C 1
ATOM 717 O O . THR A 1 90 ? 32.589 0.633 -38.839 1.00 92.38 90 THR A O 1
ATOM 720 N N . ALA A 1 91 ? 32.683 -1.333 -37.765 1.00 92.00 91 ALA A N 1
ATOM 721 C CA . ALA A 1 91 ? 31.732 -0.985 -36.719 1.00 92.00 91 ALA A CA 1
ATOM 722 C C . ALA A 1 91 ? 32.182 -1.498 -35.346 1.00 92.00 91 ALA A C 1
ATOM 724 O O . ALA A 1 91 ? 32.987 -2.424 -35.245 1.00 92.00 91 ALA A O 1
ATOM 725 N N . LEU A 1 92 ? 31.626 -0.911 -34.288 1.00 93.44 92 LEU A N 1
ATOM 726 C CA . LEU A 1 92 ? 31.731 -1.405 -32.916 1.00 93.44 92 LEU A CA 1
ATOM 727 C C . LEU A 1 92 ? 30.333 -1.789 -32.436 1.00 93.44 92 LEU A C 1
ATOM 729 O O . LEU A 1 92 ? 29.440 -0.941 -32.402 1.00 93.44 92 LEU A O 1
ATOM 733 N N . GLY A 1 93 ? 30.136 -3.056 -32.078 1.00 92.06 93 GLY A N 1
ATOM 734 C CA . GLY A 1 93 ? 28.828 -3.595 -31.708 1.00 92.06 93 GLY A CA 1
ATOM 735 C C . GLY A 1 93 ? 28.819 -4.325 -30.370 1.00 92.06 93 GLY A C 1
ATOM 736 O O . GLY A 1 93 ? 29.842 -4.821 -29.905 1.00 92.06 93 GLY A O 1
ATOM 737 N N . LYS A 1 94 ? 27.642 -4.421 -29.753 1.00 92.69 94 LYS A N 1
ATOM 738 C CA . LYS A 1 94 ? 27.380 -5.266 -28.583 1.00 92.69 94 LYS A CA 1
ATOM 739 C C . LYS A 1 94 ? 26.335 -6.327 -28.957 1.00 92.69 94 LYS A C 1
ATOM 741 O O . LYS A 1 94 ? 25.345 -5.958 -29.587 1.00 92.69 94 LYS A O 1
ATOM 746 N N . PRO A 1 95 ? 26.515 -7.602 -28.576 1.00 89.50 95 PRO A N 1
ATOM 747 C CA . PRO A 1 95 ? 25.493 -8.624 -28.789 1.00 89.50 95 PRO A CA 1
ATOM 748 C C . PRO A 1 95 ? 24.186 -8.284 -28.054 1.00 89.50 95 PRO A C 1
ATOM 750 O O . PRO A 1 95 ? 24.211 -7.954 -26.866 1.00 89.50 95 PRO A O 1
ATOM 753 N N . GLU A 1 96 ? 23.058 -8.398 -28.751 1.00 85.75 96 GLU A N 1
ATOM 754 C CA . GLU A 1 96 ? 21.687 -8.278 -28.240 1.00 85.75 96 GLU A CA 1
ATOM 755 C C . GLU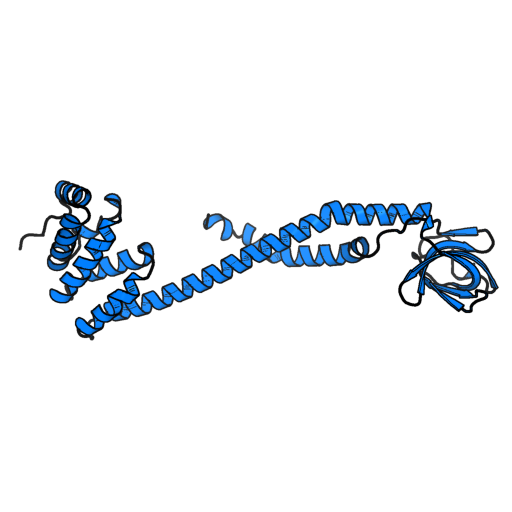 A 1 96 ? 20.842 -9.425 -28.824 1.00 85.75 96 GLU A C 1
ATOM 757 O O . GLU A 1 96 ? 20.339 -9.352 -29.950 1.00 85.75 96 GLU A O 1
ATOM 762 N N . GLY A 1 97 ? 20.712 -10.515 -28.058 1.00 85.19 97 GLY A N 1
ATOM 763 C CA . GLY A 1 97 ? 20.075 -11.747 -28.535 1.00 85.19 97 GLY A CA 1
ATOM 764 C C . GLY A 1 97 ? 20.849 -12.353 -29.710 1.00 85.19 97 GLY A C 1
ATOM 765 O O . GLY A 1 97 ? 22.060 -12.534 -29.614 1.00 85.19 97 GLY A O 1
ATOM 766 N N . ASP A 1 98 ? 20.153 -12.609 -30.818 1.00 84.88 98 ASP A N 1
ATOM 767 C CA . ASP A 1 98 ? 20.737 -13.131 -32.065 1.00 84.88 98 ASP A CA 1
ATOM 768 C C . ASP A 1 98 ? 21.290 -12.024 -32.989 1.00 84.88 98 ASP A C 1
ATOM 770 O O . ASP A 1 98 ? 21.700 -12.290 -34.118 1.00 84.88 98 ASP A O 1
ATOM 774 N N . SER A 1 99 ? 21.292 -10.768 -32.530 1.00 90.38 99 SER A N 1
ATOM 775 C CA . SER A 1 99 ? 21.696 -9.594 -33.312 1.00 90.38 99 SER A CA 1
ATOM 776 C C . SER A 1 99 ? 22.796 -8.788 -32.622 1.00 90.38 99 SER A C 1
ATOM 778 O O . SER A 1 99 ? 23.164 -9.053 -31.476 1.00 90.38 99 SER A O 1
ATOM 780 N N . TYR A 1 100 ? 23.327 -7.777 -33.310 1.00 92.12 100 TYR A N 1
ATOM 781 C CA . TYR A 1 100 ? 24.280 -6.828 -32.733 1.00 92.12 100 TYR A CA 1
ATOM 782 C C . TYR A 1 100 ? 23.737 -5.405 -32.766 1.00 92.12 100 TYR A C 1
ATOM 784 O O . TYR A 1 100 ? 23.438 -4.879 -33.836 1.00 92.12 100 TYR A O 1
ATOM 792 N N . ARG A 1 101 ? 23.721 -4.724 -31.619 1.00 91.38 101 ARG A N 1
ATOM 793 C CA . ARG A 1 101 ? 23.507 -3.275 -31.584 1.00 91.38 101 ARG A CA 1
ATOM 794 C C . ARG A 1 101 ? 24.818 -2.551 -31.834 1.00 91.38 101 ARG A C 1
ATOM 796 O O . ARG A 1 101 ? 25.769 -2.717 -31.069 1.00 91.38 101 ARG A O 1
ATOM 803 N N . LEU A 1 102 ? 24.876 -1.749 -32.890 1.00 92.12 102 LEU A N 1
ATOM 804 C CA . LEU A 1 102 ? 26.041 -0.951 -33.253 1.00 92.12 102 LEU A CA 1
ATOM 805 C C . LEU A 1 102 ? 26.037 0.379 -32.505 1.00 92.12 102 LEU A C 1
ATOM 807 O O . LEU A 1 102 ? 25.019 1.062 -32.402 1.00 92.12 102 LEU A O 1
ATOM 811 N N . TRP A 1 103 ? 27.214 0.739 -32.012 1.00 91.50 103 TRP A N 1
ATOM 812 C CA . TRP A 1 103 ? 27.483 1.969 -31.274 1.00 91.50 103 TRP A CA 1
ATOM 813 C C . TRP A 1 103 ? 28.461 2.885 -32.012 1.00 91.50 103 TRP A C 1
ATOM 815 O O . TRP A 1 103 ? 28.499 4.079 -31.744 1.00 91.50 103 TRP A O 1
ATOM 825 N N . ASP A 1 104 ? 29.230 2.331 -32.947 1.00 91.50 104 ASP A N 1
ATOM 826 C CA . ASP A 1 104 ? 30.047 3.065 -33.910 1.00 91.50 104 ASP A CA 1
ATOM 827 C C . ASP A 1 104 ? 29.880 2.389 -35.272 1.00 91.50 104 ASP A C 1
ATOM 829 O O . ASP A 1 104 ? 29.861 1.156 -35.346 1.00 91.50 104 ASP A O 1
ATOM 833 N N . LEU A 1 105 ? 29.725 3.171 -36.333 1.00 89.75 105 LEU A N 1
ATOM 834 C CA . LEU A 1 105 ? 29.525 2.674 -37.689 1.00 89.75 105 LEU A CA 1
ATOM 835 C C . LEU A 1 105 ? 30.232 3.594 -38.674 1.00 89.75 105 LEU A C 1
ATOM 837 O O . LEU A 1 105 ? 29.867 4.759 -38.824 1.00 89.75 105 LEU A O 1
ATOM 841 N N . THR A 1 106 ? 31.195 3.034 -39.393 1.00 90.38 106 THR A N 1
ATOM 842 C CA . THR A 1 106 ? 31.894 3.678 -40.503 1.00 90.38 106 THR A CA 1
ATOM 843 C C . THR A 1 106 ? 31.699 2.846 -41.765 1.00 90.38 106 THR A C 1
ATOM 845 O O . THR A 1 106 ? 31.938 1.636 -41.762 1.00 90.38 106 THR A O 1
ATOM 848 N N . ILE A 1 107 ? 31.260 3.492 -42.842 1.00 88.50 107 ILE A N 1
ATOM 849 C CA . ILE A 1 107 ? 31.027 2.874 -44.151 1.00 88.50 107 ILE A CA 1
ATOM 850 C C . ILE A 1 107 ? 31.880 3.621 -45.173 1.00 88.50 107 ILE A C 1
ATOM 852 O O . ILE A 1 107 ? 31.802 4.841 -45.257 1.00 88.50 107 ILE A O 1
ATOM 856 N N . ASP A 1 108 ? 32.724 2.896 -45.905 1.00 87.56 108 ASP A N 1
ATOM 857 C CA . ASP A 1 108 ? 33.641 3.433 -46.923 1.00 87.56 108 ASP A CA 1
ATOM 858 C C . ASP A 1 108 ? 34.458 4.658 -46.449 1.00 87.56 108 ASP A C 1
ATOM 860 O O . ASP A 1 108 ? 34.624 5.663 -47.135 1.00 87.56 108 ASP A O 1
ATOM 864 N N . GLY A 1 109 ? 34.928 4.600 -45.198 1.00 82.56 109 GLY A N 1
ATOM 865 C CA . GLY A 1 109 ? 35.697 5.677 -44.564 1.00 82.56 109 GLY A CA 1
ATOM 866 C C . GLY A 1 109 ? 34.867 6.858 -44.045 1.00 82.56 109 GLY A C 1
ATOM 867 O O . GLY A 1 109 ? 35.427 7.752 -43.413 1.00 82.56 109 GLY A O 1
ATOM 868 N N . GLN A 1 110 ? 33.548 6.866 -44.245 1.00 85.44 110 GLN A N 1
ATOM 869 C CA . GLN A 1 110 ? 32.641 7.878 -43.704 1.00 85.44 110 GLN A CA 1
ATOM 870 C C . G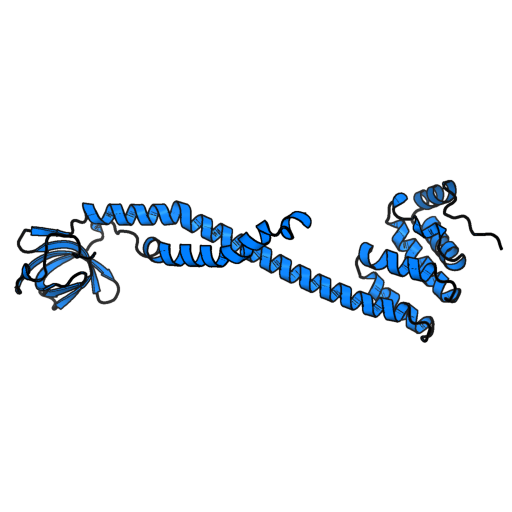LN A 1 110 ? 32.023 7.398 -42.390 1.00 85.44 110 GLN A C 1
ATOM 872 O O . GLN A 1 110 ? 31.367 6.357 -42.342 1.00 85.44 110 GLN A O 1
ATOM 877 N N . GLN A 1 111 ? 32.220 8.163 -41.313 1.00 86.44 111 GLN A N 1
ATOM 878 C CA . GLN A 1 111 ? 31.617 7.859 -40.018 1.00 86.44 111 GLN A CA 1
ATOM 879 C C . GLN A 1 111 ? 30.135 8.249 -40.028 1.00 86.44 111 GLN A C 1
ATOM 881 O O . GLN A 1 111 ? 29.779 9.422 -40.148 1.00 86.44 111 GLN A O 1
ATOM 886 N N . ILE A 1 112 ? 29.274 7.243 -39.920 1.00 85.06 112 ILE A N 1
ATOM 887 C CA . ILE A 1 112 ? 27.815 7.379 -39.939 1.00 85.06 112 ILE A CA 1
ATOM 888 C C . ILE A 1 112 ? 27.275 7.506 -38.515 1.00 85.06 112 ILE A C 1
ATOM 890 O O . ILE A 1 112 ? 26.390 8.321 -38.260 1.00 85.06 112 ILE A O 1
ATOM 894 N N . ILE A 1 113 ? 27.821 6.716 -37.588 1.00 87.38 113 ILE A N 1
ATOM 895 C CA . ILE A 1 113 ? 27.484 6.738 -36.164 1.00 87.38 113 ILE A CA 1
ATOM 896 C C . ILE A 1 113 ? 28.790 6.805 -35.389 1.00 87.38 113 ILE A C 1
ATOM 898 O O . ILE A 1 113 ? 29.654 5.959 -35.592 1.00 87.38 113 ILE A O 1
ATOM 902 N N . ALA A 1 114 ? 28.921 7.780 -34.496 1.00 88.62 114 ALA A N 1
ATOM 903 C CA . ALA A 1 114 ? 30.063 7.889 -33.602 1.00 88.62 114 ALA A CA 1
ATOM 904 C C . ALA A 1 114 ? 29.659 7.486 -32.183 1.00 88.62 114 ALA A C 1
ATOM 906 O O . ALA A 1 114 ? 28.691 8.020 -31.629 1.00 88.62 114 ALA A O 1
ATOM 907 N N . TYR A 1 115 ? 30.443 6.604 -31.559 1.00 88.50 115 TYR A N 1
ATOM 908 C CA . TYR A 1 115 ? 30.215 6.207 -30.165 1.00 88.50 115 TYR A CA 1
ATOM 909 C C . TYR A 1 115 ? 30.157 7.424 -29.230 1.00 88.50 115 TYR A C 1
ATOM 911 O O . TYR A 1 115 ? 29.291 7.499 -28.357 1.00 88.50 115 TYR A O 1
ATOM 919 N N . GLU A 1 116 ? 31.038 8.402 -29.455 1.00 88.19 116 GLU A N 1
ATOM 920 C CA . GLU A 1 116 ? 31.140 9.612 -28.630 1.00 88.19 116 GLU A CA 1
ATOM 921 C C . GLU A 1 116 ? 29.897 10.515 -28.717 1.00 88.19 116 GLU A C 1
ATOM 923 O O . GLU A 1 116 ? 29.650 11.295 -27.804 1.00 88.19 116 GLU A O 1
ATOM 928 N N . ASP A 1 117 ? 29.065 10.376 -29.754 1.00 85.81 117 ASP A N 1
ATOM 929 C CA . ASP A 1 117 ? 27.833 11.161 -29.910 1.00 85.81 117 ASP A CA 1
ATOM 930 C C . ASP A 1 117 ? 26.599 10.462 -29.321 1.00 85.81 117 ASP A C 1
ATOM 932 O O . ASP A 1 117 ? 25.634 11.118 -28.901 1.00 85.81 117 ASP A O 1
ATOM 936 N N . VAL A 1 118 ? 26.604 9.125 -29.320 1.00 84.88 118 VAL A N 1
ATOM 937 C CA . VAL A 1 118 ? 25.471 8.287 -28.900 1.00 84.88 118 VAL A CA 1
ATOM 938 C C . VAL A 1 118 ? 25.573 7.931 -27.419 1.00 84.88 118 VAL A C 1
ATOM 940 O O . VAL A 1 118 ? 24.611 8.113 -26.663 1.00 84.88 118 VAL A O 1
ATOM 943 N N . ALA A 1 119 ? 26.745 7.479 -26.970 1.00 86.81 119 ALA A N 1
ATOM 944 C CA . ALA A 1 119 ? 26.932 6.978 -25.613 1.00 86.81 119 ALA A CA 1
ATOM 945 C C . ALA A 1 119 ? 26.622 8.028 -24.527 1.00 86.81 119 ALA A C 1
ATOM 947 O O . ALA A 1 119 ? 25.890 7.684 -23.595 1.00 86.81 119 ALA A O 1
ATOM 948 N N . PRO A 1 120 ? 27.053 9.306 -24.620 1.00 88.38 120 PRO A N 1
ATOM 949 C CA . PRO A 1 120 ? 26.742 10.301 -23.589 1.00 88.38 120 PRO A CA 1
ATOM 950 C C . PRO A 1 120 ? 25.246 10.599 -23.451 1.00 88.38 120 PRO A C 1
ATOM 952 O O . PRO A 1 120 ? 24.757 10.788 -22.337 1.00 88.38 120 PRO A O 1
ATOM 955 N N . LYS A 1 121 ? 24.488 10.595 -24.557 1.00 86.38 121 LYS A N 1
ATOM 956 C CA . LYS A 1 121 ? 23.033 10.833 -24.531 1.00 86.38 121 LYS A CA 1
ATOM 957 C C . LYS A 1 121 ? 22.306 9.715 -23.794 1.00 86.38 121 LYS A C 1
ATOM 959 O O . LYS A 1 121 ? 21.422 9.985 -22.982 1.00 86.38 121 LYS A O 1
ATOM 964 N N . ILE A 1 122 ? 22.685 8.467 -24.064 1.00 85.44 122 ILE A N 1
ATOM 965 C CA . ILE A 1 122 ? 22.097 7.297 -23.405 1.00 85.44 122 ILE A CA 1
ATOM 966 C C . ILE A 1 122 ? 22.522 7.244 -21.932 1.00 85.44 122 ILE A C 1
ATOM 968 O O . ILE A 1 122 ? 21.667 7.030 -21.075 1.00 85.44 122 ILE A O 1
ATOM 972 N N . ARG A 1 123 ? 23.791 7.536 -21.608 1.00 87.62 123 ARG A N 1
ATOM 973 C CA . ARG A 1 123 ? 24.263 7.647 -20.213 1.00 87.62 123 ARG A CA 1
ATOM 974 C C . ARG A 1 123 ? 23.495 8.704 -19.432 1.00 87.62 123 ARG A C 1
ATOM 976 O O . ARG A 1 123 ? 22.975 8.395 -18.370 1.00 87.62 123 ARG A O 1
ATOM 983 N N . SER A 1 124 ? 23.331 9.904 -19.987 1.00 87.94 124 SER A N 1
ATOM 984 C CA . SER A 1 124 ? 22.573 10.975 -19.332 1.00 87.94 124 SER A CA 1
ATOM 985 C C . SER A 1 124 ? 21.107 10.590 -19.098 1.00 87.94 124 SER A C 1
ATOM 987 O O . SER A 1 124 ? 20.563 10.848 -18.025 1.00 87.94 124 SER A O 1
ATOM 989 N N . LYS A 1 125 ? 20.459 9.917 -20.061 1.00 86.19 125 LYS A N 1
ATOM 990 C CA . LYS A 1 125 ? 19.099 9.381 -19.874 1.00 86.19 125 LYS A CA 1
ATOM 991 C C . LYS A 1 125 ? 19.042 8.341 -18.753 1.00 86.19 125 LYS A C 1
ATOM 993 O O . LYS A 1 125 ? 18.139 8.416 -17.924 1.00 86.19 125 LYS A O 1
ATOM 998 N N . HIS A 1 126 ? 19.996 7.411 -18.714 1.00 87.44 126 HIS A N 1
ATOM 999 C CA . HIS A 1 126 ? 20.087 6.390 -17.670 1.00 87.44 126 HIS A CA 1
ATOM 1000 C C . HIS A 1 126 ? 20.316 7.014 -16.286 1.00 87.44 126 HIS A C 1
ATOM 1002 O O . HIS A 1 126 ? 19.582 6.720 -15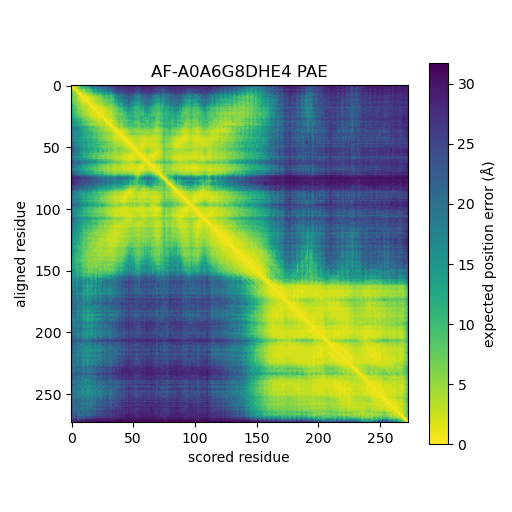.347 1.00 87.44 126 HIS A O 1
ATOM 1008 N N . GLU A 1 127 ? 21.269 7.938 -16.164 1.00 88.69 127 GLU A N 1
ATOM 1009 C CA . GLU A 1 127 ? 21.551 8.660 -14.919 1.00 88.69 127 GLU A CA 1
ATOM 1010 C C . GLU A 1 127 ? 20.333 9.446 -14.427 1.00 88.69 127 GLU A C 1
ATOM 1012 O O . GLU A 1 127 ? 19.993 9.381 -13.247 1.00 88.69 127 GLU A O 1
ATOM 1017 N N . ASN A 1 128 ? 19.627 10.141 -15.322 1.00 86.12 128 ASN A N 1
ATOM 1018 C CA . ASN A 1 128 ? 18.400 10.856 -14.971 1.00 86.12 128 ASN A CA 1
ATOM 1019 C C . ASN A 1 128 ? 17.287 9.897 -14.526 1.00 86.12 128 ASN A C 1
ATOM 1021 O O . ASN A 1 128 ? 16.610 10.165 -13.532 1.00 86.12 128 ASN A O 1
ATOM 1025 N N . ALA A 1 129 ? 17.110 8.766 -15.214 1.00 85.69 129 ALA A N 1
ATOM 1026 C CA . ALA A 1 129 ? 16.146 7.745 -14.815 1.00 85.69 129 ALA A CA 1
ATOM 1027 C C . ALA A 1 129 ? 16.481 7.185 -13.419 1.00 85.69 129 ALA A C 1
ATOM 1029 O O . ALA A 1 129 ? 15.611 7.122 -12.548 1.00 85.69 129 ALA A O 1
ATOM 1030 N N . MET A 1 130 ? 17.752 6.877 -13.159 1.00 85.75 130 MET A N 1
ATOM 1031 C CA . MET A 1 130 ? 18.228 6.404 -11.854 1.00 85.75 130 MET A CA 1
ATOM 1032 C C . MET A 1 130 ? 18.091 7.459 -10.755 1.00 85.75 130 MET A C 1
ATOM 1034 O O . MET A 1 130 ? 17.745 7.123 -9.625 1.00 85.75 130 MET A O 1
ATOM 1038 N N . ARG A 1 131 ? 18.319 8.737 -11.068 1.00 87.50 131 ARG A N 1
ATOM 1039 C CA . ARG A 1 131 ? 18.259 9.830 -10.090 1.00 87.50 131 ARG A CA 1
ATOM 1040 C C . ARG A 1 131 ? 16.834 10.249 -9.740 1.00 87.50 131 ARG A C 1
ATOM 1042 O O . ARG A 1 131 ? 16.591 10.627 -8.597 1.00 87.50 131 ARG A O 1
ATOM 1049 N N . TYR A 1 132 ? 15.911 10.210 -10.699 1.00 84.06 132 TYR A N 1
ATOM 1050 C CA . TYR A 1 132 ? 14.566 10.770 -10.528 1.00 84.06 132 TYR A CA 1
ATOM 1051 C C . TYR A 1 132 ? 13.458 9.718 -10.592 1.00 84.06 132 TYR A C 1
ATOM 1053 O O . TYR A 1 132 ? 12.606 9.677 -9.704 1.00 84.06 132 TYR A O 1
ATOM 1061 N N . ALA A 1 133 ? 13.459 8.852 -11.606 1.00 84.25 133 ALA A N 1
ATOM 1062 C CA . ALA A 1 133 ? 12.373 7.894 -11.807 1.00 84.25 133 ALA A CA 1
ATOM 1063 C C . ALA A 1 133 ? 12.443 6.720 -10.815 1.00 84.25 133 ALA A C 1
ATOM 1065 O O . ALA A 1 133 ? 11.410 6.318 -10.280 1.00 84.25 133 ALA A O 1
ATOM 1066 N N . LEU A 1 134 ? 13.638 6.204 -10.502 1.00 84.00 134 LEU A N 1
ATOM 1067 C CA . LEU A 1 134 ? 13.784 5.074 -9.576 1.00 84.00 134 LEU A CA 1
ATOM 1068 C C . LEU A 1 134 ? 13.318 5.416 -8.144 1.00 84.00 134 LEU A C 1
ATOM 1070 O O . LEU A 1 134 ? 12.467 4.689 -7.623 1.00 84.00 134 LEU A O 1
ATOM 1074 N N . PRO A 1 135 ? 13.758 6.525 -7.511 1.00 85.31 135 PRO A N 1
ATOM 1075 C CA . PRO A 1 135 ? 13.237 6.916 -6.201 1.00 85.31 135 PRO A CA 1
ATOM 1076 C C . PRO A 1 135 ? 11.727 7.171 -6.210 1.00 85.31 135 PRO A C 1
ATOM 1078 O O . PRO A 1 135 ? 11.041 6.803 -5.257 1.00 85.31 135 PRO A O 1
ATOM 1081 N N . ALA A 1 136 ? 11.188 7.747 -7.291 1.00 83.50 136 ALA A N 1
ATOM 1082 C CA . ALA A 1 136 ? 9.751 7.968 -7.431 1.00 83.50 136 ALA A CA 1
ATOM 1083 C C . ALA A 1 136 ? 8.962 6.645 -7.458 1.00 83.50 136 ALA A C 1
ATOM 1085 O O . ALA A 1 136 ? 7.932 6.535 -6.792 1.00 83.50 136 ALA A O 1
ATOM 1086 N N . MET A 1 137 ? 9.463 5.618 -8.156 1.00 82.69 137 MET A N 1
ATOM 1087 C CA . MET A 1 137 ? 8.854 4.279 -8.162 1.00 82.69 137 MET A CA 1
ATOM 1088 C C . MET A 1 137 ? 8.915 3.599 -6.784 1.00 82.69 137 MET A C 1
ATOM 1090 O O . MET A 1 137 ? 7.944 2.962 -6.366 1.00 82.69 137 MET A O 1
ATOM 1094 N N . ILE A 1 138 ? 10.019 3.759 -6.045 1.00 84.75 138 ILE A N 1
ATOM 1095 C CA . ILE A 1 138 ? 10.156 3.235 -4.672 1.00 84.75 138 ILE A CA 1
ATOM 1096 C C . ILE A 1 138 ? 9.156 3.917 -3.730 1.00 84.75 138 ILE A C 1
ATOM 1098 O O . ILE A 1 138 ? 8.425 3.253 -2.997 1.00 84.75 138 ILE A O 1
ATOM 1102 N N . LEU A 1 139 ? 9.065 5.247 -3.773 1.00 83.25 139 LEU A N 1
ATOM 1103 C CA . LEU A 1 139 ? 8.103 5.990 -2.958 1.00 83.25 139 LEU A CA 1
ATOM 1104 C C . LEU A 1 139 ? 6.662 5.564 -3.277 1.00 83.25 139 LEU A C 1
ATOM 1106 O O . LEU A 1 139 ? 5.853 5.350 -2.374 1.00 83.25 139 LEU A O 1
ATOM 1110 N N . PHE A 1 140 ? 6.346 5.400 -4.562 1.00 80.88 140 PHE A N 1
ATOM 1111 C CA . PHE A 1 140 ? 5.019 4.993 -5.006 1.00 80.88 140 PHE A CA 1
ATOM 1112 C C . PHE A 1 140 ? 4.637 3.583 -4.532 1.00 80.88 140 PHE A C 1
ATOM 1114 O O . PHE A 1 140 ? 3.507 3.357 -4.088 1.00 80.88 140 PHE A O 1
ATOM 1121 N N . SER A 1 141 ? 5.572 2.634 -4.588 1.00 80.44 141 SER A N 1
ATOM 1122 C CA . SER A 1 141 ? 5.338 1.268 -4.107 1.00 80.44 141 SER A CA 1
ATOM 1123 C C . SER A 1 141 ? 5.104 1.227 -2.593 1.00 80.44 141 SER A C 1
ATOM 1125 O O . SER A 1 141 ? 4.173 0.553 -2.147 1.00 80.44 141 SER A O 1
ATOM 1127 N N . LEU A 1 142 ? 5.839 2.022 -1.808 1.00 82.50 142 LEU A N 1
ATOM 1128 C CA . LEU A 1 142 ? 5.601 2.168 -0.365 1.00 82.50 142 LEU A CA 1
ATOM 1129 C C . LEU A 1 142 ? 4.219 2.762 -0.054 1.00 82.50 142 LEU A C 1
ATOM 1131 O O . LEU A 1 142 ? 3.486 2.221 0.776 1.00 82.50 142 LEU A O 1
ATOM 1135 N N . LEU A 1 143 ? 3.828 3.835 -0.747 1.00 79.94 143 LEU A N 1
ATOM 1136 C CA . LEU A 1 143 ? 2.507 4.453 -0.578 1.00 79.94 143 LEU A CA 1
ATOM 1137 C C . LEU A 1 143 ? 1.373 3.489 -0.951 1.00 79.94 143 LEU A C 1
ATOM 1139 O O . LEU A 1 143 ? 0.359 3.419 -0.256 1.00 79.94 143 LEU A O 1
ATOM 1143 N N . SER A 1 144 ? 1.558 2.706 -2.014 1.00 78.75 144 SER A N 1
ATOM 1144 C CA . SER A 1 144 ? 0.594 1.688 -2.442 1.00 78.75 144 SER A CA 1
ATOM 1145 C C . SER A 1 144 ? 0.425 0.591 -1.389 1.00 78.75 144 SER A C 1
ATOM 1147 O O . SER A 1 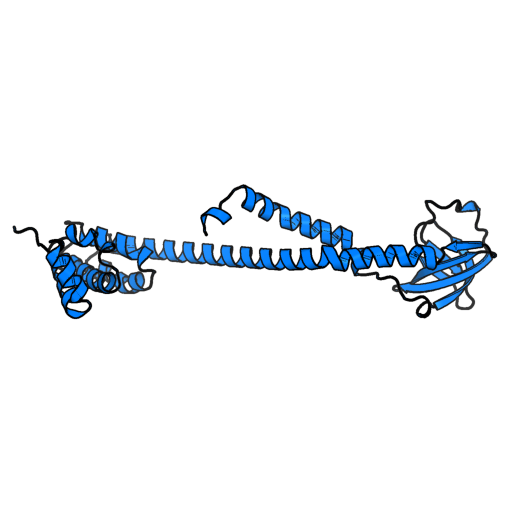144 ? -0.702 0.194 -1.085 1.00 78.75 144 SER A O 1
ATOM 1149 N N . LEU A 1 145 ? 1.525 0.139 -0.781 1.00 79.62 145 LEU A N 1
ATOM 1150 C CA . LEU A 1 145 ? 1.496 -0.851 0.296 1.00 79.62 145 LEU A CA 1
ATOM 1151 C C . LEU A 1 145 ? 0.780 -0.307 1.542 1.00 79.62 145 LEU A C 1
ATOM 1153 O O . LEU A 1 145 ? -0.045 -1.003 2.135 1.00 79.62 145 LEU A O 1
ATOM 1157 N N . GLN A 1 146 ? 1.034 0.954 1.900 1.00 78.88 146 GLN A N 1
ATOM 1158 C CA . GLN A 1 146 ? 0.367 1.625 3.018 1.00 78.88 146 GLN A CA 1
ATOM 1159 C C . GLN A 1 146 ? -1.148 1.744 2.796 1.00 78.88 146 GLN A C 1
ATOM 1161 O O . GLN A 1 146 ? -1.934 1.475 3.706 1.00 78.88 146 GLN A O 1
ATOM 1166 N N . LEU A 1 147 ? -1.575 2.112 1.585 1.00 78.56 147 LEU A N 1
ATOM 1167 C CA . LEU A 1 147 ? -2.992 2.182 1.216 1.00 78.56 147 LEU A CA 1
ATOM 1168 C C . LEU A 1 147 ? -3.664 0.809 1.272 1.00 78.56 147 LEU A C 1
ATOM 1170 O O . LEU A 1 147 ? -4.778 0.691 1.786 1.00 78.56 147 LEU A O 1
ATOM 1174 N N . LEU A 1 148 ? -2.988 -0.228 0.774 1.00 77.94 148 LEU A N 1
ATOM 1175 C CA . LEU A 1 148 ? -3.487 -1.599 0.831 1.00 77.94 148 LEU A CA 1
ATOM 1176 C C . LEU A 1 148 ? -3.673 -2.055 2.281 1.00 77.94 148 LEU A C 1
ATOM 1178 O O . LEU A 1 148 ? -4.747 -2.546 2.628 1.00 77.94 148 LEU A O 1
ATOM 1182 N N . TYR A 1 149 ? -2.667 -1.836 3.129 1.00 75.19 149 TYR A N 1
ATOM 1183 C CA . TYR A 1 149 ? -2.733 -2.143 4.556 1.00 75.19 149 TYR A CA 1
ATOM 1184 C C . TYR A 1 149 ? -3.910 -1.430 5.229 1.00 75.19 149 TYR A C 1
ATOM 1186 O O . TYR A 1 149 ? -4.727 -2.069 5.891 1.00 75.19 149 TYR A O 1
ATOM 1194 N N . LYS A 1 150 ? -4.066 -0.124 4.982 1.00 72.25 150 LYS A N 1
ATOM 1195 C CA . LYS A 1 150 ? -5.172 0.663 5.537 1.00 72.25 150 LYS A CA 1
ATOM 1196 C C . LYS A 1 150 ? -6.535 0.122 5.102 1.00 72.25 150 LYS A C 1
ATOM 1198 O O . LYS A 1 150 ? -7.426 -0.020 5.930 1.00 72.25 150 LYS A O 1
ATOM 1203 N N . LYS A 1 151 ? -6.691 -0.240 3.826 1.00 74.62 151 LYS A N 1
ATOM 1204 C CA . LYS A 1 151 ? -7.942 -0.803 3.295 1.00 74.62 151 LYS A CA 1
ATOM 1205 C C . LYS A 1 151 ? -8.272 -2.170 3.899 1.00 74.62 151 LYS A C 1
ATOM 1207 O O . LYS A 1 151 ? -9.441 -2.485 4.112 1.00 74.62 151 LYS A O 1
ATOM 1212 N N . ILE A 1 152 ? -7.257 -2.993 4.164 1.00 73.19 152 ILE A N 1
ATOM 1213 C CA . ILE A 1 152 ? -7.423 -4.272 4.868 1.00 73.19 152 ILE A CA 1
ATOM 1214 C C . ILE A 1 152 ? -7.866 -4.018 6.312 1.00 73.19 152 ILE A C 1
ATOM 1216 O O . ILE A 1 152 ? -8.823 -4.639 6.772 1.00 73.19 152 ILE A O 1
ATOM 1220 N N . GLN A 1 153 ? -7.224 -3.070 6.996 1.00 70.38 153 GLN A N 1
ATOM 1221 C CA . GLN A 1 153 ? -7.566 -2.693 8.364 1.00 70.38 153 GLN A CA 1
ATOM 1222 C C . GLN A 1 153 ? -8.999 -2.145 8.466 1.00 70.38 153 GLN A C 1
ATOM 1224 O O . GLN A 1 153 ? -9.760 -2.603 9.311 1.00 70.38 153 GLN A O 1
ATOM 1229 N N . GLU A 1 154 ? -9.402 -1.238 7.568 1.00 72.94 154 GLU A N 1
ATOM 1230 C CA . GLU A 1 154 ? -10.769 -0.696 7.487 1.00 72.94 154 GLU A CA 1
ATOM 1231 C C . GLU A 1 154 ? -11.808 -1.817 7.294 1.00 72.94 154 GLU A C 1
ATOM 1233 O O . GLU A 1 154 ? -12.786 -1.885 8.032 1.00 72.94 154 GLU A O 1
ATOM 1238 N N . ARG A 1 155 ? -11.561 -2.778 6.391 1.00 69.00 155 ARG A N 1
ATOM 1239 C CA . ARG A 1 155 ? -12.459 -3.935 6.195 1.00 69.00 155 ARG A CA 1
ATOM 1240 C C . ARG A 1 155 ? -12.560 -4.840 7.421 1.00 69.00 155 ARG A C 1
ATOM 1242 O O . ARG A 1 155 ? -13.626 -5.391 7.687 1.00 69.00 155 ARG A O 1
ATOM 1249 N N . SER A 1 156 ? -11.452 -5.038 8.132 1.00 67.38 156 SER A N 1
ATOM 1250 C CA . SER A 1 156 ? -11.439 -5.830 9.363 1.00 67.38 156 SER A CA 1
ATOM 1251 C C . SER A 1 156 ? -12.238 -5.143 10.469 1.00 67.38 156 SER A C 1
ATOM 1253 O O . SER A 1 156 ? -12.995 -5.808 11.173 1.00 67.38 156 SER A O 1
ATOM 1255 N N . LEU A 1 157 ? -12.107 -3.820 10.593 1.00 67.75 157 LEU A N 1
ATOM 1256 C CA . LEU A 1 157 ? -12.873 -3.010 11.540 1.00 67.75 157 LEU A CA 1
ATOM 1257 C C . LEU A 1 157 ? -14.372 -3.048 11.223 1.00 67.75 157 LEU A C 1
ATOM 1259 O O . LEU A 1 157 ? -15.169 -3.284 12.126 1.00 67.75 157 LEU A O 1
ATOM 1263 N N . ASP A 1 158 ? -14.760 -2.914 9.952 1.00 72.12 158 ASP A N 1
ATOM 1264 C CA . ASP A 1 158 ? -16.167 -2.998 9.535 1.00 72.12 158 ASP A CA 1
ATOM 1265 C C . ASP A 1 158 ? -16.785 -4.367 9.841 1.00 72.12 158 ASP A C 1
ATOM 1267 O O . ASP A 1 158 ? -17.938 -4.460 10.272 1.00 72.12 158 ASP A O 1
ATOM 1271 N N . LYS A 1 159 ? -16.021 -5.449 9.639 1.00 71.12 159 LYS A N 1
ATOM 1272 C CA . LYS A 1 159 ? -16.475 -6.804 9.967 1.00 71.12 159 LYS A CA 1
ATOM 1273 C C . LYS A 1 159 ? -16.680 -6.967 11.475 1.00 71.12 159 LYS A C 1
ATOM 1275 O O . LYS A 1 159 ? -17.745 -7.431 11.874 1.00 71.12 159 LYS A O 1
ATOM 1280 N N . ASN A 1 160 ? -15.710 -6.537 12.283 1.00 73.56 160 ASN A N 1
ATOM 1281 C CA . ASN A 1 160 ? -15.797 -6.609 13.743 1.00 73.56 160 ASN A CA 1
ATOM 1282 C C . ASN A 1 160 ? -16.949 -5.756 14.292 1.00 73.56 160 ASN A C 1
ATOM 1284 O O . ASN A 1 160 ? -17.664 -6.210 15.178 1.00 73.56 160 ASN A O 1
ATOM 1288 N N . LYS A 1 161 ? -17.186 -4.557 13.742 1.00 77.12 161 LYS A N 1
ATOM 1289 C CA . LYS A 1 161 ? -18.325 -3.709 14.138 1.00 77.12 161 LYS A CA 1
ATOM 1290 C C . LYS A 1 161 ? -19.662 -4.348 13.779 1.00 77.12 161 LYS A C 1
ATOM 1292 O O . LYS A 1 161 ? -20.580 -4.336 14.587 1.00 77.12 161 LYS A O 1
ATOM 1297 N N . ARG A 1 162 ? -19.783 -4.954 12.593 1.00 82.75 162 ARG A N 1
ATOM 1298 C CA . ARG A 1 162 ? -21.007 -5.673 12.199 1.00 82.75 162 ARG A CA 1
ATOM 1299 C C . ARG A 1 162 ? -21.289 -6.876 13.103 1.00 82.75 162 ARG A C 1
ATOM 1301 O O . ARG A 1 162 ? -22.450 -7.170 13.361 1.00 82.75 162 ARG A O 1
ATOM 1308 N N . GLU A 1 163 ? -20.254 -7.589 13.533 1.00 87.62 163 GLU A N 1
ATOM 1309 C CA . GLU A 1 163 ? -20.3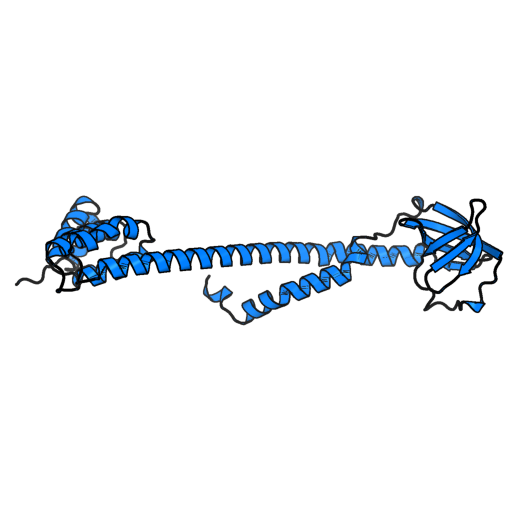86 -8.691 14.489 1.00 87.62 163 GLU A CA 1
ATOM 1310 C C . GLU A 1 163 ? -20.821 -8.183 15.866 1.00 87.62 163 GLU A C 1
ATOM 1312 O O . GLU A 1 163 ? -21.804 -8.688 16.402 1.00 87.62 163 GLU A O 1
ATOM 1317 N N . LEU A 1 164 ? -20.194 -7.110 16.359 1.00 89.69 164 LEU A N 1
ATOM 1318 C CA . LEU A 1 164 ? -20.590 -6.448 17.600 1.00 89.69 164 LEU A CA 1
ATOM 1319 C C . LEU A 1 164 ? -22.060 -6.007 17.577 1.00 89.69 164 LEU A C 1
ATOM 1321 O O . LEU A 1 164 ? -22.784 -6.300 18.520 1.00 89.69 164 LEU A O 1
ATOM 1325 N N . PHE A 1 165 ? -22.528 -5.364 16.502 1.00 88.06 165 PHE A N 1
ATOM 1326 C CA . PHE A 1 165 ? -23.928 -4.932 16.408 1.00 88.06 165 PHE A CA 1
ATOM 1327 C C . PHE A 1 165 ? -24.912 -6.096 16.521 1.00 88.06 165 PHE A C 1
ATOM 1329 O O . PHE A 1 165 ? -25.902 -5.971 17.224 1.00 88.06 165 PHE A O 1
ATOM 1336 N N . LYS A 1 166 ? -24.613 -7.258 15.927 1.00 90.75 166 LYS A N 1
ATOM 1337 C CA . LYS A 1 166 ? -25.470 -8.445 16.084 1.00 90.75 166 LYS A CA 1
ATOM 1338 C C . LYS A 1 166 ? -25.532 -8.940 17.526 1.00 90.75 166 LYS A C 1
ATOM 1340 O O . LYS A 1 166 ? -26.584 -9.391 17.967 1.00 90.75 166 LYS A O 1
ATOM 1345 N N . LEU A 1 167 ? -24.404 -8.899 18.236 1.00 94.06 167 LEU A N 1
ATOM 1346 C CA . LEU A 1 167 ? -24.353 -9.291 19.643 1.00 94.06 167 LEU A CA 1
ATOM 1347 C C . LEU A 1 167 ? -25.110 -8.282 20.516 1.00 94.06 167 LEU A C 1
ATOM 1349 O O . LEU A 1 167 ? -25.847 -8.690 21.408 1.00 94.06 167 LEU A O 1
ATOM 1353 N N . LEU A 1 168 ? -24.974 -6.984 20.236 1.00 92.69 168 LEU A N 1
ATOM 1354 C CA . LEU A 1 168 ? -25.718 -5.927 20.924 1.00 92.69 168 LEU A CA 1
ATOM 1355 C C . LEU A 1 168 ? -27.228 -6.028 20.666 1.00 92.69 168 LEU A C 1
ATOM 1357 O O . LEU A 1 168 ? -27.991 -5.929 21.619 1.00 92.69 168 LEU A O 1
ATOM 1361 N N . ASP A 1 169 ? -27.650 -6.310 19.431 1.00 91.50 169 ASP A N 1
ATOM 1362 C CA . ASP A 1 169 ? -29.061 -6.533 19.087 1.00 91.50 169 ASP A CA 1
ATOM 1363 C C . ASP A 1 169 ? -29.642 -7.719 19.878 1.00 91.50 169 ASP A C 1
ATOM 1365 O O . ASP A 1 169 ? -30.754 -7.644 20.390 1.00 91.50 169 ASP A O 1
ATOM 1369 N N . GLN A 1 170 ? -28.879 -8.810 20.027 1.00 92.75 170 GLN A N 1
ATOM 1370 C CA . GLN A 1 170 ? -29.303 -9.960 20.833 1.00 92.75 170 GLN A CA 1
ATOM 1371 C C . GLN A 1 170 ? -29.364 -9.636 22.333 1.00 92.75 170 GLN A C 1
ATOM 1373 O O . GLN A 1 170 ? -30.219 -10.163 23.044 1.00 92.75 170 GLN A O 1
ATOM 1378 N N . LEU A 1 171 ? -28.452 -8.798 22.829 1.00 93.06 171 LEU A N 1
ATOM 1379 C CA . LEU A 1 171 ? -28.457 -8.355 24.221 1.00 93.06 171 LEU A CA 1
ATOM 1380 C C . LEU A 1 171 ? -29.666 -7.442 24.517 1.00 93.06 171 LEU A C 1
ATOM 1382 O O . LEU A 1 171 ? -30.220 -7.503 25.616 1.00 93.06 171 LEU A O 1
ATOM 1386 N N . ASP A 1 172 ? -30.108 -6.643 23.543 1.00 91.00 172 ASP A N 1
ATOM 1387 C CA . ASP A 1 172 ? -31.256 -5.731 23.664 1.00 91.00 172 ASP A CA 1
ATOM 1388 C C . ASP A 1 172 ? -32.625 -6.404 23.442 1.00 91.00 172 ASP A C 1
ATOM 1390 O O . ASP A 1 172 ? -33.643 -5.846 23.838 1.00 91.00 172 ASP A O 1
ATOM 1394 N N . ASP A 1 173 ? -32.673 -7.602 22.844 1.00 90.56 173 ASP A N 1
ATOM 1395 C CA . ASP A 1 173 ? -33.929 -8.274 22.470 1.00 90.56 173 ASP A CA 1
ATOM 1396 C C . ASP A 1 173 ? -34.766 -8.692 23.695 1.00 90.56 173 ASP A C 1
ATOM 1398 O O . ASP A 1 173 ? -34.514 -9.713 24.340 1.00 90.56 173 ASP A O 1
ATOM 1402 N N . ASP A 1 174 ? -35.805 -7.908 23.985 1.00 84.38 174 ASP A N 1
ATOM 1403 C CA . ASP A 1 174 ? -36.743 -8.081 25.099 1.00 84.38 174 ASP A CA 1
ATOM 1404 C C . ASP A 1 174 ? -37.634 -9.331 24.989 1.00 84.38 174 ASP A C 1
ATOM 1406 O O . ASP A 1 174 ? -38.304 -9.711 25.954 1.00 84.38 174 ASP A O 1
ATOM 1410 N N . LYS A 1 175 ? -37.631 -10.010 23.836 1.00 89.69 175 LYS A N 1
ATOM 1411 C CA . LYS A 1 175 ? -38.357 -11.273 23.629 1.00 89.69 175 LYS A CA 1
ATOM 1412 C C . LYS A 1 175 ? -37.588 -12.485 24.142 1.00 89.69 175 LYS A C 1
ATOM 1414 O O . LYS A 1 175 ? -38.186 -13.552 24.302 1.00 89.69 175 LYS A O 1
ATOM 1419 N N . LEU A 1 176 ? -36.280 -12.353 24.349 1.00 90.75 176 LEU A N 1
ATOM 1420 C CA . LEU A 1 176 ? -35.420 -13.415 24.863 1.00 90.75 176 LEU A CA 1
ATOM 1421 C C . LEU A 1 176 ? -35.390 -13.390 26.395 1.00 90.75 176 LEU A C 1
ATOM 1423 O O . LEU A 1 176 ? -35.583 -12.352 27.023 1.00 90.75 176 LEU A O 1
ATOM 1427 N N . SER A 1 177 ? -35.118 -14.539 27.020 1.00 92.44 177 SER A N 1
ATOM 1428 C CA . SER A 1 177 ? -34.906 -14.563 28.471 1.00 92.44 177 SER A CA 1
ATOM 1429 C C . SER A 1 177 ? -33.593 -13.873 28.846 1.00 92.44 177 SER A C 1
ATOM 1431 O O . SER A 1 177 ? -32.637 -13.878 28.069 1.00 92.44 177 SER A O 1
ATOM 1433 N N . ASP A 1 178 ? -33.498 -13.339 30.066 1.00 90.56 178 ASP A N 1
ATOM 1434 C CA . ASP A 1 178 ? -32.277 -12.660 30.522 1.00 90.56 178 ASP A CA 1
ATOM 1435 C C . ASP A 1 178 ? -31.029 -13.546 30.424 1.00 90.56 178 ASP A C 1
ATOM 1437 O O . ASP A 1 178 ? -29.970 -13.062 30.036 1.00 90.56 178 ASP A O 1
ATOM 1441 N N . ASP A 1 179 ? -31.146 -14.850 30.689 1.00 92.06 179 ASP A N 1
ATOM 1442 C CA . ASP A 1 179 ? -30.034 -15.795 30.528 1.00 92.06 179 ASP A CA 1
ATOM 1443 C C . ASP A 1 179 ? -29.545 -15.880 29.072 1.00 92.06 179 ASP A C 1
ATOM 1445 O O . ASP A 1 179 ? -28.342 -15.949 28.822 1.00 92.06 179 ASP A O 1
ATOM 1449 N N . GLN A 1 180 ? -30.462 -15.847 28.099 1.00 92.25 180 GLN A N 1
ATOM 1450 C CA . GLN A 1 180 ? -30.126 -15.877 26.670 1.00 92.25 180 GLN A CA 1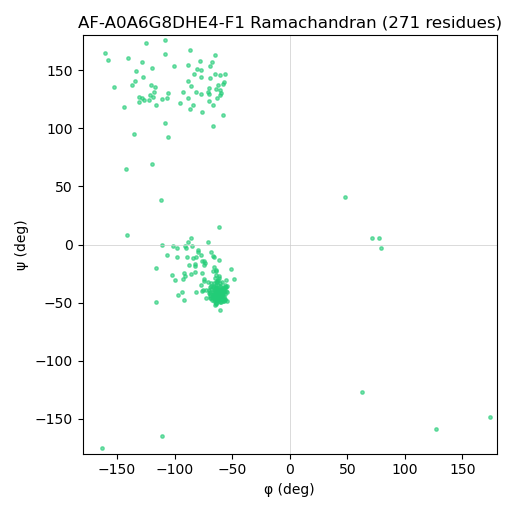
ATOM 1451 C C . GLN A 1 180 ? -29.515 -14.558 26.198 1.00 92.25 180 GLN A C 1
ATOM 1453 O O . GLN A 1 180 ? -28.573 -14.571 25.402 1.00 92.25 180 GLN A O 1
ATOM 1458 N N . ARG A 1 181 ? -30.032 -13.434 26.700 1.00 92.69 181 ARG A N 1
ATOM 1459 C CA . ARG A 1 181 ? -29.513 -12.094 26.407 1.00 92.69 181 ARG A CA 1
ATOM 1460 C C . ARG A 1 181 ? -28.112 -11.924 26.989 1.00 92.69 181 ARG A C 1
ATOM 1462 O O . ARG A 1 181 ? -27.187 -11.536 26.292 1.00 92.69 181 ARG A O 1
ATOM 1469 N N . LEU A 1 182 ? -27.907 -12.285 28.253 1.00 93.94 182 LEU A N 1
ATOM 1470 C CA . LEU A 1 182 ? -26.623 -12.118 28.942 1.00 93.94 182 LEU A CA 1
ATOM 1471 C C . LEU A 1 182 ? -25.550 -13.121 28.492 1.00 93.94 182 LEU A C 1
ATOM 1473 O O . LEU A 1 182 ? -24.365 -12.884 28.735 1.00 93.94 182 LEU A O 1
ATOM 1477 N N . ALA A 1 183 ? -25.923 -14.212 27.816 1.00 94.25 183 ALA A N 1
ATOM 1478 C CA . ALA A 1 183 ? -24.975 -15.200 27.303 1.00 94.25 183 ALA A CA 1
ATOM 1479 C C . ALA A 1 183 ? -23.981 -14.622 26.278 1.00 94.25 183 ALA A C 1
ATOM 1481 O O . ALA A 1 183 ? -22.865 -15.128 26.176 1.00 94.25 183 ALA A O 1
ATOM 1482 N N . VAL A 1 184 ? -24.347 -13.559 25.547 1.00 94.31 184 VAL A N 1
ATOM 1483 C CA . VAL A 1 184 ? -23.452 -12.907 24.568 1.00 94.31 184 VAL A CA 1
ATOM 1484 C C . VAL A 1 184 ? -22.495 -11.888 25.188 1.00 94.31 184 VAL A C 1
ATOM 1486 O O . VAL A 1 184 ? -21.536 -11.469 24.540 1.00 94.31 184 VAL A O 1
ATOM 1489 N N . LEU A 1 185 ? -22.702 -11.515 26.454 1.00 92.50 185 LEU A N 1
ATOM 1490 C CA . LEU A 1 185 ? -21.919 -10.484 27.138 1.00 92.50 185 LEU A CA 1
ATOM 1491 C C . LEU A 1 185 ? -20.400 -10.770 27.161 1.00 92.50 185 LEU A C 1
ATOM 1493 O O . LEU A 1 185 ? -19.635 -9.840 26.911 1.00 92.50 185 LEU A O 1
ATOM 1497 N N . PRO A 1 186 ? -19.917 -12.015 27.371 1.00 93.88 186 PRO A N 1
ATOM 1498 C CA . PRO A 1 186 ? -18.485 -12.316 27.293 1.00 93.88 186 PRO A CA 1
ATOM 1499 C C . PRO A 1 186 ? -17.870 -12.091 25.906 1.00 93.88 186 PRO A C 1
ATOM 1501 O O . PRO A 1 186 ? -16.695 -11.748 25.819 1.00 93.88 186 PRO A O 1
ATOM 1504 N N . GLU A 1 187 ? -18.634 -12.290 24.827 1.00 93.06 187 GLU A N 1
ATOM 1505 C CA . GLU A 1 187 ? -18.155 -12.037 23.462 1.00 93.06 187 GLU A CA 1
ATOM 1506 C C . GLU A 1 187 ? -18.124 -10.535 23.164 1.00 93.06 187 GLU A C 1
ATOM 1508 O O . GLU A 1 187 ? -17.134 -10.047 22.626 1.00 93.06 187 GLU A O 1
ATOM 1513 N N . ILE A 1 188 ? -19.138 -9.781 23.610 1.00 91.69 188 ILE A N 1
ATOM 1514 C CA . ILE A 1 188 ? -19.169 -8.310 23.508 1.00 91.69 188 ILE A CA 1
ATOM 1515 C C . ILE A 1 188 ? -17.935 -7.697 24.182 1.00 91.69 188 ILE A C 1
ATOM 1517 O O . ILE A 1 188 ? -17.290 -6.824 23.609 1.00 91.69 188 ILE A O 1
ATOM 1521 N N . LEU A 1 189 ? -17.545 -8.200 25.357 1.00 91.81 189 LEU A N 1
ATOM 1522 C CA . LEU A 1 189 ? -16.406 -7.678 26.122 1.00 91.81 189 LEU A CA 1
ATOM 1523 C C . LEU A 1 189 ? -15.029 -7.923 25.484 1.00 91.81 189 LEU A C 1
ATOM 1525 O O . LEU A 1 189 ? -14.034 -7.403 25.984 1.00 91.81 189 LEU A O 1
ATOM 1529 N N . LYS A 1 190 ? -14.941 -8.678 24.381 1.00 90.75 190 LYS A N 1
ATOM 1530 C CA . LYS A 1 190 ? -13.703 -8.805 23.590 1.00 90.75 190 LYS A CA 1
ATOM 1531 C C . LYS A 1 190 ? -13.489 -7.636 22.622 1.00 90.75 190 LYS A C 1
ATOM 1533 O O . LYS A 1 190 ? -12.417 -7.544 22.023 1.00 90.75 190 LYS A O 1
ATOM 1538 N N . HIS A 1 191 ? -14.496 -6.785 22.426 1.00 88.25 191 HIS A N 1
ATOM 1539 C CA . HIS A 1 191 ? -14.423 -5.615 21.554 1.00 88.25 191 HIS A CA 1
ATOM 1540 C C . HIS A 1 191 ? -13.857 -4.385 22.286 1.00 88.25 191 HIS A C 1
ATOM 1542 O O . HIS A 1 191 ? -13.708 -4.378 23.506 1.00 88.25 191 HIS A O 1
ATOM 1548 N N . ASP A 1 192 ? -13.503 -3.348 21.521 1.00 84.75 192 ASP A N 1
ATOM 1549 C CA . ASP A 1 192 ? -12.929 -2.110 22.057 1.00 84.75 192 ASP A CA 1
ATOM 1550 C C . ASP A 1 192 ? -13.912 -1.390 22.996 1.00 84.75 192 ASP A C 1
ATOM 1552 O O . ASP A 1 192 ? -15.098 -1.271 22.680 1.00 84.75 192 ASP A O 1
ATOM 1556 N N . ILE A 1 193 ? -13.409 -0.878 24.128 1.00 85.38 193 ILE A N 1
ATOM 1557 C CA . ILE A 1 193 ? -14.215 -0.187 25.148 1.00 85.38 193 ILE A CA 1
ATOM 1558 C C . ILE A 1 193 ? -15.003 0.976 24.527 1.00 85.38 193 ILE A C 1
ATOM 1560 O O . ILE A 1 193 ? -16.181 1.147 24.838 1.00 85.38 193 ILE A O 1
ATOM 1564 N N . GLY A 1 194 ? -14.402 1.727 23.598 1.00 82.81 194 GLY A N 1
ATOM 1565 C CA . GLY A 1 194 ? -15.052 2.859 22.935 1.00 82.81 194 GLY A CA 1
ATOM 1566 C C . GLY A 1 194 ? -16.227 2.469 22.034 1.00 82.81 194 GLY A C 1
ATOM 1567 O O . GLY A 1 194 ? -17.101 3.297 21.790 1.00 82.81 194 GLY A O 1
ATOM 1568 N N . ASP A 1 195 ? -16.278 1.219 21.566 1.00 84.62 195 ASP A N 1
ATOM 1569 C CA . ASP A 1 195 ? -17.375 0.704 20.741 1.00 84.62 195 ASP A CA 1
ATOM 1570 C C . ASP A 1 195 ? -18.488 0.040 21.583 1.00 84.62 195 ASP A C 1
ATOM 1572 O O . ASP A 1 195 ? -19.632 -0.019 21.128 1.00 84.62 195 ASP A O 1
ATOM 1576 N N . ILE A 1 196 ? -18.189 -0.447 22.798 1.00 90.56 196 ILE A N 1
ATOM 1577 C CA . ILE A 1 196 ? -19.151 -1.188 23.645 1.00 90.56 196 ILE A CA 1
ATOM 1578 C C . ILE A 1 196 ? -19.753 -0.374 24.791 1.00 90.56 196 ILE A C 1
ATOM 1580 O O . ILE A 1 196 ? -20.859 -0.690 25.228 1.00 90.56 196 ILE A O 1
ATOM 1584 N N . LEU A 1 197 ? -19.057 0.655 25.285 1.00 89.25 197 LEU A N 1
ATOM 1585 C CA . LEU A 1 197 ? -19.454 1.371 26.499 1.00 89.25 197 LEU A CA 1
ATOM 1586 C C . LEU A 1 197 ? -20.836 2.022 26.353 1.00 89.25 197 LEU A C 1
ATOM 1588 O O . LEU A 1 197 ? -21.746 1.697 27.108 1.00 89.25 197 LEU A O 1
ATOM 1592 N N . GLY A 1 198 ? -21.020 2.864 25.333 1.00 86.50 198 GLY A N 1
ATOM 1593 C CA . GLY A 1 198 ? -22.283 3.576 25.105 1.00 86.50 198 GLY A CA 1
ATOM 1594 C C . GLY A 1 198 ? -23.508 2.656 24.954 1.00 86.50 198 GLY A C 1
ATOM 1595 O O . GLY A 1 198 ? -24.521 2.896 25.610 1.00 86.50 198 GLY A O 1
ATOM 1596 N N . PRO A 1 199 ? -23.447 1.582 24.140 1.00 90.38 199 PRO A N 1
ATOM 1597 C CA . PRO A 1 199 ? -24.532 0.604 24.056 1.00 90.38 199 PRO A CA 1
ATOM 1598 C C . PRO A 1 199 ? -24.886 -0.060 25.394 1.00 90.38 199 PRO A C 1
ATOM 1600 O O . PRO A 1 199 ? -26.065 -0.191 25.717 1.00 90.38 199 PRO A O 1
ATOM 1603 N N . LEU A 1 200 ? -23.888 -0.451 26.194 1.00 93.00 200 LEU A N 1
ATOM 1604 C CA . LEU A 1 200 ? -24.131 -1.069 27.502 1.00 93.00 200 LEU A CA 1
ATOM 1605 C C . LEU A 1 200 ? -24.724 -0.071 28.505 1.00 93.00 200 LEU A C 1
ATOM 1607 O O . LEU A 1 200 ? -25.618 -0.429 29.272 1.00 93.00 200 LEU A O 1
ATOM 1611 N N . GLU A 1 201 ? -24.271 1.182 28.480 1.00 91.38 201 GLU A N 1
ATOM 1612 C CA . GLU A 1 201 ? -24.835 2.268 29.288 1.00 91.38 201 GLU A CA 1
ATOM 1613 C C . GLU A 1 201 ? -26.301 2.518 28.936 1.00 91.38 201 GLU A C 1
ATOM 1615 O O . GLU A 1 201 ? -27.142 2.574 29.831 1.00 91.38 201 GLU A O 1
ATOM 1620 N N . TYR A 1 202 ? -26.630 2.574 27.642 1.00 90.88 202 TYR A N 1
ATOM 1621 C CA . TYR A 1 202 ? -28.006 2.716 27.168 1.00 90.88 202 TYR A CA 1
ATOM 1622 C C . TYR A 1 202 ? -28.915 1.601 27.702 1.00 90.88 202 TYR A C 1
ATOM 1624 O O . TYR A 1 202 ? -29.967 1.879 28.280 1.00 90.88 202 TYR A O 1
ATOM 1632 N N . MET A 1 203 ? -28.484 0.341 27.605 1.00 90.62 203 MET A N 1
ATOM 1633 C CA . MET A 1 203 ? -29.249 -0.797 28.133 1.00 90.62 203 MET A CA 1
ATOM 1634 C C . MET A 1 203 ? -29.441 -0.712 29.654 1.00 90.62 203 MET A C 1
ATOM 1636 O O . MET A 1 203 ? -30.492 -1.090 30.174 1.00 90.62 203 MET A O 1
ATOM 1640 N N . ALA A 1 204 ? -28.451 -0.183 30.375 1.00 91.31 204 ALA A N 1
ATOM 1641 C CA . ALA A 1 204 ? -28.527 0.034 31.816 1.00 91.31 204 ALA A CA 1
ATOM 1642 C C . ALA A 1 204 ? -29.424 1.224 32.210 1.00 91.31 204 ALA A C 1
ATOM 1644 O O . ALA A 1 204 ? -29.830 1.319 33.369 1.00 91.31 204 ALA A O 1
ATOM 1645 N N . MET A 1 205 ? -29.741 2.125 31.275 1.00 90.44 205 MET A N 1
ATOM 1646 C CA . MET A 1 205 ? -30.690 3.232 31.459 1.00 90.44 205 MET A CA 1
ATOM 1647 C C . MET A 1 205 ? -32.145 2.814 31.198 1.00 90.44 205 MET A C 1
ATOM 1649 O O . MET A 1 205 ? -33.063 3.422 31.751 1.00 90.44 205 MET A O 1
ATOM 1653 N N . CYS A 1 206 ? -32.383 1.776 30.394 1.00 87.31 206 CYS A N 1
ATOM 1654 C CA . CYS A 1 206 ? -33.725 1.302 30.056 1.00 87.31 206 CYS A CA 1
ATOM 1655 C C . CYS A 1 206 ? -34.430 0.632 31.251 1.00 87.31 206 CYS A C 1
ATOM 1657 O O . CYS A 1 206 ? -33.953 -0.358 31.803 1.00 87.31 206 CYS A O 1
ATOM 1659 N N . ASN A 1 207 ? -35.613 1.135 31.618 1.00 81.31 207 ASN A N 1
ATOM 1660 C CA . ASN A 1 207 ? -36.421 0.629 32.740 1.00 81.31 207 ASN A CA 1
ATOM 1661 C C . ASN A 1 207 ? -37.230 -0.644 32.423 1.00 81.31 207 ASN A C 1
ATOM 1663 O O . ASN A 1 207 ? -37.887 -1.181 33.309 1.00 81.31 207 ASN A O 1
ATOM 1667 N N . ILE A 1 208 ? -37.206 -1.106 31.172 1.00 84.38 208 ILE A N 1
ATOM 1668 C CA . ILE A 1 208 ? -37.881 -2.337 30.733 1.00 84.38 208 ILE A CA 1
ATOM 1669 C C . ILE A 1 208 ? -37.135 -3.611 31.156 1.00 84.38 208 ILE A C 1
ATOM 1671 O O . ILE A 1 208 ? -37.691 -4.702 31.090 1.00 84.38 208 ILE A O 1
ATOM 1675 N N . ASN A 1 209 ? -35.876 -3.479 31.579 1.00 89.06 209 ASN A N 1
ATOM 1676 C CA . ASN A 1 209 ? -35.022 -4.604 31.931 1.00 89.06 209 ASN A CA 1
ATOM 1677 C C . ASN A 1 209 ? -35.264 -5.075 33.369 1.00 89.06 209 ASN A C 1
ATOM 1679 O O . ASN A 1 209 ? -35.530 -4.275 34.265 1.00 89.06 209 ASN A O 1
ATOM 1683 N N . SER A 1 210 ? -35.127 -6.383 33.599 1.00 91.38 210 SER A N 1
ATOM 1684 C CA . SER A 1 210 ? -35.237 -6.952 34.941 1.00 91.38 210 SER A CA 1
ATOM 1685 C C . SER A 1 210 ? -34.082 -6.501 35.845 1.00 91.38 210 SER A C 1
ATOM 1687 O O . SER A 1 210 ? -32.979 -6.199 35.380 1.00 91.38 210 SER A O 1
ATOM 1689 N N . ASP A 1 211 ? -34.294 -6.547 37.162 1.00 92.19 211 ASP A N 1
ATOM 1690 C CA . ASP A 1 211 ? -33.235 -6.272 38.139 1.00 92.19 211 ASP A CA 1
ATOM 1691 C C . ASP A 1 211 ? -32.028 -7.206 37.972 1.00 92.19 211 ASP A C 1
ATOM 1693 O O . ASP A 1 211 ? -30.888 -6.770 38.121 1.00 92.19 211 ASP A O 1
ATOM 1697 N N . PHE A 1 212 ? -32.252 -8.481 37.634 1.00 92.94 212 PHE A N 1
ATOM 1698 C CA . PHE A 1 212 ? -31.167 -9.440 37.411 1.00 92.94 212 PHE A CA 1
ATOM 1699 C C . PHE A 1 212 ? -30.291 -9.025 36.224 1.00 92.94 212 PHE A C 1
ATOM 1701 O O . PHE A 1 212 ? -29.062 -8.970 36.347 1.00 92.94 212 PHE A O 1
ATOM 1708 N N . PHE A 1 213 ? -30.925 -8.667 35.106 1.00 94.31 213 PHE A N 1
ATOM 1709 C CA . PHE A 1 213 ? -30.240 -8.163 33.923 1.00 94.31 213 PHE A CA 1
ATOM 1710 C C . PHE A 1 213 ? -29.449 -6.890 34.236 1.00 94.31 213 PHE A C 1
ATOM 1712 O O . PHE A 1 213 ? -28.246 -6.814 33.971 1.00 94.31 213 PHE A O 1
ATOM 1719 N N . LEU A 1 214 ? -30.098 -5.921 34.887 1.00 94.25 214 LEU A N 1
ATOM 1720 C CA . LEU A 1 214 ? -29.492 -4.646 35.263 1.00 94.25 214 LEU A CA 1
ATOM 1721 C C . LEU A 1 214 ? -28.303 -4.826 36.212 1.00 94.25 214 LEU A C 1
ATOM 1723 O O . LEU A 1 214 ? -27.277 -4.177 36.027 1.00 94.25 214 LEU A O 1
ATOM 1727 N N . ILE A 1 215 ? -28.378 -5.730 37.190 1.00 95.19 215 ILE A N 1
ATOM 1728 C CA . ILE A 1 215 ? -27.248 -6.032 38.083 1.00 95.19 215 ILE A CA 1
ATOM 1729 C C . ILE A 1 215 ? -26.059 -6.578 37.287 1.00 95.19 215 ILE A C 1
ATOM 1731 O O . ILE A 1 215 ? -24.911 -6.200 37.552 1.00 95.19 215 ILE A O 1
ATOM 1735 N N . ARG A 1 216 ? -26.303 -7.456 36.306 1.00 94.88 216 ARG A N 1
ATOM 1736 C CA . ARG A 1 216 ? -25.226 -8.051 35.508 1.00 94.88 216 ARG A CA 1
ATOM 1737 C C . ARG A 1 216 ? -24.558 -7.024 34.598 1.00 94.88 216 ARG A C 1
ATOM 1739 O O . ARG A 1 216 ? -23.331 -6.947 34.606 1.00 94.88 216 ARG A O 1
ATOM 1746 N N . ILE A 1 217 ? -25.342 -6.208 33.894 1.00 95.94 217 ILE A N 1
ATOM 1747 C CA . ILE A 1 217 ? -24.824 -5.094 33.085 1.00 95.94 217 ILE A CA 1
ATOM 1748 C C . ILE A 1 217 ? -24.097 -4.078 33.967 1.00 95.94 217 ILE A C 1
ATOM 1750 O O . ILE A 1 217 ? -22.974 -3.699 33.659 1.00 95.94 217 ILE A O 1
ATOM 1754 N N . GLY A 1 218 ? -24.680 -3.695 35.104 1.00 94.31 218 GLY A N 1
ATOM 1755 C CA . GLY A 1 218 ? -24.073 -2.754 36.044 1.00 94.31 218 GLY A CA 1
ATOM 1756 C C . GLY A 1 218 ? -22.730 -3.237 36.589 1.00 94.31 218 GLY A C 1
ATOM 1757 O O . GLY A 1 218 ? -21.792 -2.457 36.696 1.00 94.31 218 GLY A O 1
ATOM 1758 N N . THR A 1 219 ? -22.592 -4.535 36.865 1.00 95.62 219 THR A N 1
ATOM 1759 C CA . THR A 1 219 ? -21.298 -5.118 37.259 1.00 95.62 219 THR A CA 1
ATOM 1760 C C . THR A 1 219 ? -20.249 -4.906 36.166 1.00 95.62 219 THR A C 1
ATOM 1762 O O . THR A 1 219 ? -19.151 -4.444 36.458 1.00 95.62 219 THR A O 1
ATOM 1765 N N . VAL A 1 220 ? -20.601 -5.190 34.909 1.00 95.00 220 VAL A N 1
ATOM 1766 C CA . VAL A 1 220 ? -19.703 -5.021 33.758 1.00 95.00 220 VAL A CA 1
ATOM 1767 C C . VAL A 1 220 ? -19.361 -3.551 33.513 1.00 95.00 220 VAL A C 1
ATOM 1769 O O . VAL A 1 220 ? -18.192 -3.228 33.332 1.00 95.00 220 VAL A O 1
ATOM 1772 N N . LEU A 1 221 ? -20.339 -2.647 33.579 1.00 94.44 221 LEU A N 1
ATOM 1773 C CA . LEU A 1 221 ? -20.097 -1.204 33.488 1.00 94.44 221 LEU A CA 1
ATOM 1774 C C . LEU A 1 221 ? -19.154 -0.720 34.592 1.00 94.44 221 LEU A C 1
ATOM 1776 O O . LEU A 1 221 ? -18.233 0.036 34.310 1.00 94.44 221 LEU A O 1
ATOM 1780 N N . GLY A 1 222 ? -19.313 -1.212 35.824 1.00 92.81 222 GLY A N 1
ATOM 1781 C CA . GLY A 1 222 ? -18.392 -0.909 36.920 1.00 92.81 222 GLY A CA 1
ATOM 1782 C C . GLY A 1 222 ? -16.955 -1.363 36.645 1.00 92.81 222 GLY A C 1
ATOM 1783 O O . GLY A 1 222 ? -16.013 -0.669 37.021 1.00 92.81 222 GLY A O 1
ATOM 1784 N N . GLU A 1 223 ? -16.767 -2.494 35.959 1.00 94.12 223 GLU A N 1
ATOM 1785 C CA . GLU A 1 223 ? -15.439 -2.937 35.519 1.00 94.12 223 GLU A CA 1
ATOM 1786 C C . GLU A 1 223 ? -14.877 -2.040 34.415 1.00 94.12 223 GLU A C 1
ATOM 1788 O O . GLU A 1 223 ? -13.717 -1.643 34.501 1.00 94.12 223 GLU A O 1
ATOM 1793 N N . LEU A 1 224 ? -15.687 -1.675 33.419 1.00 92.81 224 LEU A N 1
ATOM 1794 C CA . LEU A 1 224 ? -15.261 -0.803 32.322 1.00 92.81 224 LEU A CA 1
ATOM 1795 C C . LEU A 1 224 ? -14.903 0.599 32.830 1.00 92.81 224 LEU A C 1
ATOM 1797 O O . LEU A 1 224 ? -13.791 1.069 32.595 1.00 92.81 224 LEU A O 1
ATOM 1801 N N . TRP A 1 225 ? -15.784 1.232 33.604 1.00 93.25 225 TRP A N 1
ATOM 1802 C CA . TRP A 1 225 ? -15.553 2.558 34.180 1.00 93.25 225 TRP A CA 1
ATOM 1803 C C . TRP A 1 225 ? -14.348 2.602 35.120 1.00 93.25 225 TRP A C 1
ATOM 1805 O O . TRP A 1 225 ? -13.683 3.627 35.189 1.00 93.25 225 TRP A O 1
ATOM 1815 N N . SER A 1 226 ? -14.001 1.494 35.791 1.00 91.44 226 SER A N 1
ATOM 1816 C CA . SER A 1 226 ? -12.798 1.437 36.640 1.00 91.44 226 SER A CA 1
ATOM 1817 C C . SER A 1 226 ? -11.485 1.663 35.878 1.00 91.44 226 SER A C 1
ATOM 1819 O O . SER A 1 226 ? -10.449 1.889 36.500 1.00 91.44 226 SER A O 1
ATOM 1821 N N . THR A 1 227 ? -11.526 1.606 34.543 1.00 88.88 227 THR A N 1
ATOM 1822 C CA . THR A 1 227 ? -10.380 1.840 33.654 1.00 88.88 227 THR A CA 1
ATOM 1823 C C . THR A 1 227 ? -10.375 3.228 33.003 1.00 88.88 227 THR A C 1
ATOM 1825 O O . THR A 1 227 ? -9.447 3.530 32.255 1.00 88.88 227 THR A O 1
ATOM 1828 N N . LEU A 1 228 ? -11.387 4.059 33.273 1.00 86.81 228 LEU A N 1
ATOM 1829 C CA . LEU A 1 228 ? -11.595 5.361 32.635 1.00 86.81 228 LEU A CA 1
ATOM 1830 C C . LEU A 1 228 ? -11.310 6.529 33.587 1.00 86.81 228 LEU A C 1
ATOM 1832 O O . LEU A 1 228 ? -11.253 6.366 34.808 1.00 86.81 228 LEU A O 1
ATOM 1836 N N . GLU A 1 229 ? -11.146 7.718 33.009 1.00 84.19 229 GLU A N 1
ATOM 1837 C CA . GLU A 1 229 ? -11.078 8.981 33.755 1.00 84.19 229 GLU A CA 1
ATOM 1838 C C . GLU A 1 229 ? -12.483 9.445 34.176 1.00 84.19 229 GLU A C 1
ATOM 1840 O O . GLU A 1 229 ? -13.487 9.042 33.586 1.00 84.19 229 GLU A O 1
ATOM 1845 N N . VAL A 1 230 ? -12.572 10.295 35.203 1.00 79.06 230 VAL A N 1
ATOM 1846 C CA . VAL A 1 230 ? -13.847 10.724 35.815 1.00 79.06 230 VAL A CA 1
ATOM 1847 C C . VAL A 1 230 ? -14.764 11.385 34.786 1.00 79.06 230 VAL A C 1
ATOM 1849 O O . VAL A 1 230 ? -15.953 11.079 34.740 1.00 79.06 230 VAL A O 1
ATOM 1852 N N . GLU A 1 231 ? -14.204 12.227 33.916 1.00 78.00 231 GLU A N 1
ATOM 1853 C CA . GLU A 1 231 ? -14.904 12.963 32.856 1.00 78.00 231 GLU A CA 1
ATOM 1854 C C . GLU A 1 231 ? -15.492 12.053 31.769 1.00 78.00 231 GLU A C 1
ATOM 1856 O O . GLU A 1 231 ? -16.240 12.502 30.906 1.00 78.00 231 GLU A O 1
ATOM 1861 N N . GLN A 1 232 ? -15.127 10.771 31.767 1.00 77.31 232 GLN A N 1
ATOM 1862 C CA . GLN A 1 232 ? -15.624 9.778 30.818 1.00 77.31 232 GLN A CA 1
ATOM 1863 C C . GLN A 1 232 ? -16.769 8.939 31.410 1.00 77.31 232 GLN A C 1
ATOM 1865 O O . GLN A 1 232 ? -17.340 8.115 30.699 1.00 77.31 232 GLN A O 1
ATOM 1870 N N . VAL A 1 233 ? -17.128 9.149 32.686 1.00 80.38 233 VAL A N 1
ATOM 1871 C CA . VAL A 1 233 ? -18.135 8.376 33.441 1.00 80.38 233 VAL A CA 1
ATOM 1872 C C . VAL A 1 233 ? -19.380 9.232 33.744 1.00 80.38 233 VAL A C 1
ATOM 1874 O O . VAL A 1 233 ? -19.988 9.147 34.807 1.00 80.38 233 VAL A O 1
ATOM 1877 N N . ASP A 1 234 ? -19.803 10.073 32.799 1.00 74.69 234 ASP A N 1
ATOM 1878 C CA . ASP A 1 234 ? -20.944 10.990 32.985 1.00 74.69 234 ASP A CA 1
ATOM 1879 C C . ASP A 1 234 ? -22.308 10.268 33.015 1.00 74.69 234 ASP A C 1
ATOM 1881 O O . ASP A 1 234 ? -23.252 10.666 33.715 1.00 74.69 234 ASP A O 1
ATOM 1885 N N . SER A 1 235 ? -22.410 9.166 32.269 1.00 77.25 235 SER A N 1
ATOM 1886 C CA . SER A 1 235 ? -23.626 8.362 32.082 1.00 77.25 235 SER A CA 1
ATOM 1887 C C . SER A 1 235 ? -24.118 7.700 33.372 1.00 77.25 235 SER A C 1
ATOM 1889 O O . SER A 1 235 ? -25.311 7.407 33.497 1.00 77.25 235 SER A O 1
ATOM 1891 N N . ILE A 1 236 ? -23.232 7.507 34.361 1.00 82.19 236 ILE A N 1
ATOM 1892 C CA . ILE A 1 236 ? -23.542 6.819 35.620 1.00 82.19 236 ILE A CA 1
ATOM 1893 C C . ILE A 1 236 ? -24.725 7.462 36.338 1.00 82.19 236 ILE A C 1
ATOM 1895 O O . ILE A 1 236 ? -25.490 6.772 37.004 1.00 82.19 236 ILE A O 1
ATOM 1899 N N . THR A 1 237 ? -24.918 8.771 36.168 1.00 83.44 237 THR A N 1
ATOM 1900 C CA . THR A 1 237 ? -26.034 9.527 36.743 1.00 83.44 237 THR A CA 1
ATOM 1901 C C . THR A 1 237 ? -27.400 9.029 36.276 1.00 83.44 237 THR A C 1
ATOM 1903 O O . THR A 1 237 ? -28.340 9.045 37.072 1.00 83.44 237 THR A O 1
ATOM 1906 N N . LEU A 1 238 ? -27.490 8.544 35.036 1.00 85.06 238 LEU A N 1
ATOM 1907 C CA . LEU A 1 238 ? -28.731 8.199 34.338 1.00 85.06 238 LEU A CA 1
ATOM 1908 C C . LEU A 1 238 ? -29.072 6.703 34.390 1.00 85.06 238 LEU A C 1
ATOM 1910 O O . LEU A 1 238 ? -30.172 6.305 34.008 1.00 85.06 238 LEU A O 1
ATOM 1914 N N . VAL A 1 239 ? -28.137 5.871 34.846 1.00 89.19 239 VAL A N 1
ATOM 1915 C CA . VAL A 1 239 ? -28.306 4.417 34.926 1.00 89.19 239 VAL A CA 1
ATOM 1916 C C . VAL A 1 239 ? -29.327 4.030 36.002 1.00 89.19 239 VAL A C 1
ATOM 1918 O O . VAL A 1 239 ? -29.378 4.627 37.082 1.00 89.19 239 VAL A O 1
ATOM 1921 N N . GLN A 1 240 ? -30.117 2.985 35.726 1.00 91.12 240 GLN A N 1
ATOM 1922 C CA . GLN A 1 240 ? -31.140 2.470 36.637 1.00 91.12 240 GLN A CA 1
ATOM 1923 C C . GLN A 1 240 ? -30.554 2.092 38.014 1.00 91.12 240 GLN A C 1
ATOM 1925 O O . GLN A 1 240 ? -29.424 1.591 38.093 1.00 91.12 240 GLN A O 1
ATOM 1930 N N . PRO A 1 241 ? -31.311 2.247 39.121 1.00 91.06 241 PRO A N 1
ATOM 1931 C CA . PRO A 1 241 ? -30.785 2.065 40.477 1.00 91.06 241 PRO A CA 1
ATOM 1932 C C . PRO A 1 241 ? -30.137 0.700 40.748 1.00 91.06 241 PRO A C 1
ATOM 1934 O O . PRO A 1 241 ? -29.176 0.626 41.516 1.00 91.06 241 PRO A O 1
ATOM 1937 N N . ALA A 1 242 ? -30.654 -0.383 40.156 1.00 90.81 242 ALA A N 1
ATOM 1938 C CA . ALA A 1 242 ? -30.105 -1.732 40.310 1.00 90.81 242 ALA A CA 1
ATOM 1939 C C . ALA A 1 242 ? -28.714 -1.864 39.660 1.00 90.81 242 ALA A C 1
ATOM 1941 O O . ALA A 1 242 ? -27.765 -2.319 40.306 1.00 90.81 242 ALA A O 1
ATOM 1942 N N . ALA A 1 243 ? -28.571 -1.383 38.422 1.00 92.38 243 ALA A N 1
ATOM 1943 C CA . ALA A 1 243 ? -27.303 -1.364 37.699 1.00 92.38 243 ALA A CA 1
ATOM 1944 C C . ALA A 1 243 ? -26.285 -0.417 38.356 1.00 92.38 243 ALA A C 1
ATOM 1946 O O . ALA A 1 243 ? -25.138 -0.809 38.575 1.00 92.38 243 ALA A O 1
ATOM 1947 N N . LYS A 1 244 ? -26.714 0.785 38.771 1.00 93.00 244 LYS A N 1
ATOM 1948 C CA . LYS A 1 244 ? -25.864 1.753 39.488 1.00 93.00 244 LYS A CA 1
ATOM 1949 C C . LYS A 1 244 ? -25.300 1.150 40.777 1.00 93.00 244 LYS A C 1
ATOM 1951 O O . LYS A 1 244 ? -24.096 1.221 41.009 1.00 93.00 244 LYS A O 1
ATOM 1956 N N . ARG A 1 245 ? -26.131 0.484 41.591 1.00 92.00 245 ARG A N 1
ATOM 1957 C CA . ARG A 1 245 ? -25.679 -0.199 42.821 1.00 92.00 245 ARG A CA 1
ATOM 1958 C C . ARG A 1 245 ? -24.633 -1.279 42.542 1.00 92.00 245 ARG A C 1
ATOM 1960 O O . ARG A 1 245 ? -23.650 -1.373 43.277 1.00 92.00 245 ARG A O 1
ATOM 1967 N N . ALA A 1 246 ? -24.834 -2.081 41.497 1.00 93.50 246 ALA A N 1
ATOM 1968 C CA . ALA A 1 246 ? -23.881 -3.114 41.103 1.00 93.50 246 ALA A CA 1
ATOM 1969 C C . ALA A 1 246 ? -22.545 -2.511 40.635 1.00 93.50 246 ALA A C 1
ATOM 1971 O O . ALA A 1 246 ? -21.490 -2.935 41.109 1.00 93.50 246 ALA A O 1
ATOM 1972 N N . ALA A 1 247 ? -22.588 -1.473 39.796 1.00 92.94 247 ALA A N 1
ATOM 1973 C CA . ALA A 1 247 ? -21.399 -0.770 39.315 1.00 92.94 247 ALA A CA 1
ATOM 1974 C C . ALA A 1 247 ? -20.605 -0.128 40.459 1.00 92.94 247 ALA A C 1
ATOM 1976 O O . ALA A 1 247 ? -19.395 -0.317 40.561 1.00 92.94 247 ALA A O 1
ATOM 1977 N N . MET A 1 248 ? -21.292 0.559 41.379 1.00 92.38 248 MET A N 1
ATOM 1978 C CA . MET A 1 248 ? -20.680 1.163 42.568 1.00 92.38 248 MET A CA 1
ATOM 1979 C C . MET A 1 248 ? -19.941 0.140 43.424 1.00 92.38 248 MET A C 1
ATOM 1981 O O . MET A 1 248 ? -18.882 0.442 43.967 1.00 92.38 248 MET A O 1
ATOM 1985 N N . LYS A 1 249 ? -20.487 -1.073 43.567 1.00 94.19 249 LYS A N 1
ATOM 1986 C CA . LYS A 1 249 ? -19.821 -2.136 44.324 1.00 94.19 249 LYS A CA 1
ATOM 1987 C C . LYS A 1 249 ? -18.473 -2.495 43.693 1.00 94.19 249 LYS A C 1
ATOM 1989 O O . LYS A 1 249 ? -17.482 -2.580 44.404 1.00 94.19 249 LYS A O 1
ATOM 1994 N N . VAL A 1 250 ? -18.428 -2.627 42.369 1.00 94.69 250 VAL A N 1
ATOM 1995 C CA . VAL A 1 250 ? -17.186 -2.908 41.636 1.00 94.69 250 VAL A CA 1
ATOM 1996 C C . VAL A 1 250 ? -16.208 -1.735 41.714 1.00 94.69 250 VAL A C 1
ATOM 1998 O O . VAL A 1 250 ? -15.025 -1.951 41.961 1.00 94.69 250 VAL A O 1
ATOM 2001 N N . LEU A 1 251 ? -16.685 -0.498 41.552 1.00 91.88 251 LEU A N 1
ATOM 2002 C CA . LEU A 1 251 ? -15.845 0.701 41.620 1.00 91.88 251 LEU A CA 1
ATOM 2003 C C . LEU A 1 251 ? -15.218 0.890 43.005 1.00 91.88 251 LEU A C 1
ATOM 2005 O O . LEU A 1 251 ? -14.040 1.221 43.091 1.00 91.88 251 LEU A O 1
ATOM 2009 N N . LYS A 1 252 ? -15.955 0.622 44.089 1.00 92.50 252 LYS A N 1
ATOM 2010 C CA . LYS A 1 252 ? -15.400 0.638 45.454 1.00 92.50 252 LYS A CA 1
ATOM 2011 C C . LYS A 1 252 ? -14.235 -0.333 45.622 1.00 92.50 252 LYS A C 1
ATOM 2013 O O . LYS A 1 252 ? -13.262 0.011 46.287 1.00 92.50 252 LYS A O 1
ATOM 2018 N N . ASP A 1 253 ? -14.331 -1.506 45.004 1.00 93.12 253 ASP A N 1
ATOM 2019 C CA . ASP A 1 253 ? -13.324 -2.556 45.130 1.00 93.12 253 ASP A CA 1
ATOM 2020 C C . ASP A 1 253 ? -12.121 -2.326 44.194 1.00 93.12 253 ASP A C 1
ATOM 2022 O O . ASP A 1 253 ? -10.977 -2.534 44.597 1.00 93.12 253 ASP A O 1
ATOM 2026 N N . LYS A 1 254 ? -12.358 -1.895 42.946 1.00 91.25 254 LYS A N 1
ATOM 2027 C CA . LYS A 1 254 ? -11.328 -1.797 41.891 1.00 91.25 254 LYS A CA 1
ATOM 2028 C C . LYS A 1 254 ? -10.758 -0.390 41.676 1.00 91.25 254 LYS A C 1
ATOM 2030 O O . LYS A 1 254 ? -9.597 -0.274 41.296 1.00 91.25 254 LYS A O 1
ATOM 2035 N N . ALA A 1 255 ? -11.536 0.664 41.915 1.00 90.12 255 ALA A N 1
ATOM 2036 C CA . ALA A 1 255 ? -11.147 2.058 41.684 1.00 90.12 255 ALA A CA 1
ATOM 2037 C C . ALA A 1 255 ? -11.703 2.994 42.785 1.00 90.12 255 ALA A C 1
ATOM 2039 O O . ALA A 1 255 ? -12.524 3.874 42.511 1.00 90.12 255 ALA A O 1
ATOM 2040 N N . PRO A 1 256 ? -11.265 2.838 44.053 1.00 89.19 256 PRO A N 1
ATOM 2041 C CA . PRO A 1 256 ? -11.845 3.560 45.189 1.00 89.19 256 PRO A CA 1
ATOM 2042 C C . PRO A 1 256 ? -11.681 5.084 45.097 1.00 89.19 256 PRO A C 1
ATOM 2044 O O . PRO A 1 256 ? -12.544 5.817 45.572 1.00 89.19 256 PRO A O 1
ATOM 2047 N N . ALA A 1 257 ? -10.603 5.569 44.469 1.00 86.44 257 ALA A N 1
ATOM 2048 C CA . ALA A 1 257 ? -10.388 6.998 44.237 1.00 86.44 257 ALA A CA 1
ATOM 2049 C C . ALA A 1 257 ? -11.465 7.586 43.309 1.00 86.44 257 ALA A C 1
ATOM 2051 O O . ALA A 1 257 ? -12.136 8.541 43.690 1.00 86.44 257 ALA A O 1
ATOM 2052 N N . LEU A 1 258 ? -11.698 6.936 42.161 1.00 86.81 258 LEU A N 1
ATOM 2053 C CA . LEU A 1 258 ? -12.756 7.292 41.214 1.00 86.81 258 LEU A CA 1
ATOM 2054 C C . LEU A 1 258 ? -14.139 7.224 41.877 1.00 86.81 258 LEU A C 1
ATOM 2056 O O . LEU A 1 258 ? -14.943 8.138 41.729 1.00 86.81 258 LEU A O 1
ATOM 2060 N N . ASN A 1 259 ? -14.408 6.181 42.670 1.00 88.44 259 ASN A N 1
ATOM 2061 C CA . ASN A 1 259 ? -15.668 6.072 43.405 1.00 88.44 259 ASN A CA 1
ATOM 2062 C C . ASN A 1 259 ? -15.887 7.256 44.363 1.00 88.44 259 ASN A C 1
ATOM 2064 O O . ASN A 1 259 ? -16.990 7.789 44.425 1.00 88.44 259 ASN A O 1
ATOM 2068 N N . ASN A 1 260 ? -14.864 7.663 45.119 1.00 87.31 260 ASN A N 1
ATOM 2069 C CA . ASN A 1 260 ? -14.978 8.790 46.051 1.00 87.31 260 ASN A CA 1
ATOM 2070 C C . ASN A 1 260 ? -15.194 10.119 45.319 1.00 87.31 260 ASN A C 1
ATOM 2072 O O . ASN A 1 260 ? -15.947 10.969 45.790 1.00 87.31 260 ASN A O 1
ATOM 2076 N N . GLU A 1 261 ? -14.564 10.289 44.160 1.00 85.56 261 GLU A N 1
ATOM 2077 C CA . GLU A 1 261 ? -14.727 11.479 43.331 1.00 85.56 261 GLU A CA 1
ATOM 2078 C C . GLU A 1 261 ? -16.136 11.562 42.725 1.00 85.56 261 GLU A C 1
ATOM 2080 O O . GLU A 1 261 ? -16.811 12.585 42.869 1.00 85.56 261 GLU A O 1
ATOM 2085 N N . LEU A 1 262 ? -16.646 10.457 42.170 1.00 85.19 262 LEU A N 1
ATOM 2086 C CA . LEU A 1 2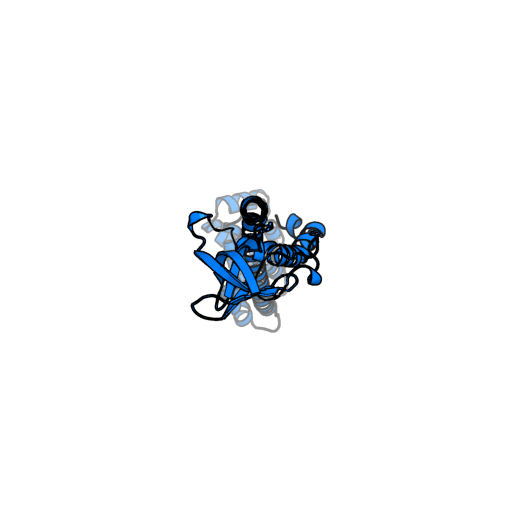62 ? -18.022 10.352 41.669 1.00 85.19 262 LEU A CA 1
ATOM 2087 C C . LEU A 1 262 ? -19.073 10.524 42.782 1.00 85.19 262 LEU A C 1
ATOM 2089 O O . LEU A 1 262 ? -20.162 11.048 42.543 1.00 85.19 262 LEU A O 1
ATOM 2093 N N . ASP A 1 263 ? -18.771 10.099 44.010 1.00 85.81 263 ASP A N 1
ATOM 2094 C CA . ASP A 1 263 ? -19.644 10.343 45.164 1.00 85.81 263 ASP A CA 1
ATOM 2095 C C . ASP A 1 263 ? -19.655 11.831 45.546 1.00 85.81 263 ASP A C 1
ATOM 2097 O O . ASP A 1 263 ? -20.717 12.418 45.771 1.00 85.81 263 ASP A O 1
ATOM 2101 N N . SER A 1 264 ? -18.483 12.476 45.539 1.00 85.00 264 SER A N 1
ATOM 2102 C CA . SER A 1 264 ? -18.331 13.896 45.880 1.00 85.00 264 SER A CA 1
ATOM 2103 C C . SER A 1 264 ? -19.044 14.836 44.900 1.00 85.00 264 SER A C 1
ATOM 2105 O O . SER A 1 264 ? -19.590 15.859 45.314 1.00 85.00 264 SER A O 1
ATOM 2107 N N . THR A 1 265 ? -19.116 14.458 43.620 1.00 82.06 265 THR A N 1
ATOM 2108 C CA . THR A 1 265 ? -19.874 15.175 42.578 1.00 82.06 265 THR A CA 1
ATOM 2109 C C . THR A 1 265 ? -21.375 14.873 42.625 1.00 82.06 265 THR A C 1
ATOM 2111 O O . THR A 1 265 ? -22.164 15.503 41.923 1.00 82.06 265 THR A O 1
ATOM 2114 N N . GLY A 1 266 ? -21.803 13.934 43.476 1.00 80.44 266 GLY A N 1
ATOM 2115 C CA . GLY A 1 266 ? -23.191 13.499 43.603 1.00 80.44 266 GLY A CA 1
ATOM 2116 C C . GLY A 1 266 ? -23.649 12.551 42.494 1.00 80.44 266 GLY A C 1
ATOM 2117 O O . GLY A 1 266 ? -24.825 12.179 42.479 1.00 80.44 266 GLY A O 1
ATOM 2118 N N . ALA A 1 267 ? -22.753 12.119 41.602 1.00 80.56 267 ALA A N 1
ATOM 2119 C CA . ALA A 1 267 ? -23.089 11.266 40.467 1.00 80.56 267 ALA A CA 1
ATOM 2120 C C . ALA A 1 267 ? -23.596 9.875 40.897 1.00 80.56 267 ALA A C 1
ATOM 2122 O O . ALA A 1 267 ? -24.451 9.272 40.238 1.00 80.56 267 ALA A O 1
ATOM 2123 N N . LEU A 1 268 ? -23.134 9.397 42.057 1.00 80.25 268 LEU A N 1
ATOM 2124 C CA . LEU A 1 268 ? -23.521 8.112 42.647 1.00 80.25 268 LEU A CA 1
ATOM 2125 C C . LEU A 1 268 ? -24.810 8.151 43.474 1.00 80.25 268 LEU A C 1
ATOM 2127 O O . LEU A 1 268 ? -25.250 7.107 43.961 1.00 80.25 268 LEU A O 1
ATOM 2131 N N . ARG A 1 269 ? -25.457 9.315 43.621 1.00 80.88 269 ARG A N 1
ATOM 2132 C CA . ARG A 1 269 ? -26.737 9.392 44.333 1.00 80.88 269 ARG A CA 1
ATOM 2133 C C . ARG A 1 269 ? -27.768 8.513 43.629 1.00 80.88 269 ARG A C 1
ATOM 2135 O O . ARG A 1 269 ? -27.953 8.580 42.410 1.00 80.88 269 ARG A O 1
ATOM 2142 N N . LEU A 1 270 ? -28.417 7.657 44.408 1.00 75.56 270 LEU A N 1
ATOM 2143 C CA . LEU A 1 270 ? -29.586 6.911 43.966 1.00 75.56 270 LEU A CA 1
ATOM 2144 C C . LEU A 1 270 ? -30.777 7.859 44.094 1.00 75.56 270 LEU A C 1
ATOM 2146 O O . LEU A 1 270 ? -30.918 8.506 45.133 1.00 75.56 270 LEU A O 1
ATOM 2150 N N . ALA A 1 271 ? -31.597 7.972 43.047 1.00 62.34 271 ALA A N 1
ATOM 2151 C CA . ALA A 1 271 ? -32.902 8.600 43.194 1.00 62.34 271 ALA A CA 1
ATOM 2152 C C . ALA A 1 271 ? -33.647 7.805 44.275 1.00 62.34 271 ALA A C 1
ATOM 2154 O O . ALA A 1 271 ? -33.880 6.610 44.112 1.00 62.34 271 ALA A O 1
ATOM 2155 N N . THR A 1 272 ? -33.867 8.433 45.426 1.00 50.59 272 THR A N 1
ATOM 2156 C CA . THR A 1 272 ? -34.706 7.885 46.490 1.00 50.59 272 THR A CA 1
ATOM 2157 C C . THR A 1 272 ? -36.133 7.787 45.970 1.00 50.59 272 THR A C 1
ATOM 2159 O O . THR A 1 272 ? -36.580 8.753 45.351 1.00 50.59 272 THR A O 1
ATOM 2162 N N . ASP A 1 273 ? -36.755 6.631 46.217 1.00 39.22 273 ASP A N 1
ATOM 2163 C CA . ASP A 1 273 ? -38.138 6.223 45.911 1.00 39.22 273 ASP A CA 1
ATOM 2164 C C . ASP A 1 273 ? -39.154 7.346 45.631 1.00 39.22 273 ASP A C 1
ATOM 2166 O O . ASP A 1 273 ? -39.275 8.283 46.459 1.00 39.22 273 ASP A O 1
#